Protein AF-A0A842TX27-F1 (afdb_monomer)

pLDDT: mean 90.44, std 14.75, range [30.81, 98.62]

Nearest PDB structures (foldseek):
  6p4o-assembly2_D  TM=5.915E-01  e=1.852E+00  Sulfurisphaera tokodaii str. 7
  8gy8-assembly1_B  TM=5.142E-01  e=3.306E+00  Pyrococcus furiosus DSM 3638

Foldseek 3Di:
DPPPPPPPDDDDQQDWQWWDKPPDPPFDTFTFSALPPVDNPNNLVRRVVSVVVSCVVQVKDWPFAQAWAFDLVAIATAGTWMAGPNAIEGEHEHSAADLQVLQQQVVVQCCCCPVVVHGYMYIYSDDHDPPRHHDHNHDADDLLQKEFDDDDDDDAWFLDFADPVRRALPPDLLVVLLLLLLVLCAQPLQQNVLRNCVSHVVDPDDNGDAWAQDKDWTWMQGGPRATWIWITHFQAGTTIIHHNVDDCNVSSSVSNSSSVVSNVSSVVCVVVVPHTHDDPDHGNSNVSVVVNVVSVVVVPPPRGHDPPPPD

Radius of gyration: 22.99 Å; Cα contacts (8 Å, |Δi|>4): 533; chains: 1; bounding box: 54×49×71 Å

Mean predicted aligned error: 6.21 Å

Secondary structure (DSSP, 8-state):
-TTTTTTS------PPEEPEE-S-TTSPPPEES---TT-HHHHHHHHHHHHHHHHHHTTEEEEEES-EEE-SS-EEE-SEEEEETTEEEEEEE-S---HHHHHHHHHHHHHHHHHS-SEEEEEESSPPPTTPPP---PBPP-GGG-EE-SSPP-S-EESEE--SS---STT-HHHHHHHHHHHHHTTTHHHHHHHHHHHTTSSSS-S--PPPSSPEEEEEE-GGG-EEEEEEETTTEEEEEEETTS-THHHHHHHHHHHHHHHHHHHHHHHTTPPPP--SS--HHHHHHHHHHHHHHTTT--SEES-SS--

Sequence (311 aa):
MFKKLKGILSKKEEANVVLNTNAPKEWPSVNVRSLNPENPAIFSINFAASFMEVMKKVNGKIVQLVPKYLGAEGLLEATLEATVKNKRYIVFAFTKSDSTISGQFKTAKKFVNKELNCEALYYAPEVLSEKAKESSPFREFGVDILSVVKEFPKEGYALWWATKKEKKFIGSKVQKDIHRSFKALDQIESYVFGSIARTLKLSEGSRRVGLPKEPITLPIEGPNNEIFLLYASSEKGIQFRFNTKKDAKYRDFFWNQFAKYAEGWKKVILKEGWPLDQYKDNHPYEWYKFLEQNTKKDGAKDLKIGLSILK

Structure (mmCIF, N/CA/C/O backbone):
data_AF-A0A842TX27-F1
#
_entry.id   AF-A0A842TX27-F1
#
loop_
_atom_site.group_PDB
_atom_site.id
_atom_site.type_symbol
_atom_site.label_atom_id
_atom_site.label_alt_id
_atom_site.label_comp_id
_atom_site.label_asym_id
_atom_site.label_entity_id
_atom_site.label_seq_id
_atom_site.pdbx_PDB_ins_code
_atom_site.Cartn_x
_atom_site.Cartn_y
_atom_site.Cartn_z
_atom_site.occupancy
_atom_site.B_iso_or_equiv
_atom_site.auth_seq_id
_atom_site.auth_comp_id
_atom_site.auth_asym_id
_atom_site.auth_atom_id
_atom_site.pdbx_PDB_model_num
ATOM 1 N N . MET A 1 1 ? 2.630 -31.251 20.288 1.00 43.03 1 MET A N 1
ATOM 2 C CA . MET A 1 1 ? 3.307 -29.963 20.577 1.00 43.03 1 MET A CA 1
ATOM 3 C C . MET A 1 1 ? 2.527 -29.024 21.515 1.00 43.03 1 MET A C 1
ATOM 5 O O . MET A 1 1 ? 3.161 -28.289 22.253 1.00 43.03 1 MET A O 1
ATOM 9 N N . PHE A 1 2 ? 1.189 -29.091 21.600 1.00 36.34 2 PHE A N 1
ATOM 10 C CA . PHE A 1 2 ? 0.358 -28.185 22.426 1.00 36.34 2 PHE A CA 1
ATOM 11 C C . PHE A 1 2 ? 0.246 -28.501 23.937 1.00 36.34 2 PHE A C 1
ATOM 13 O O . PHE A 1 2 ? -0.358 -27.732 24.679 1.00 36.34 2 PHE A O 1
ATOM 20 N N . LYS A 1 3 ? 0.825 -29.604 24.438 1.00 37.59 3 LYS A N 1
ATOM 21 C CA . LYS A 1 3 ? 0.729 -29.983 25.867 1.00 37.59 3 LYS A CA 1
ATOM 22 C C . LYS A 1 3 ? 1.827 -29.393 26.769 1.00 37.59 3 LYS A C 1
ATOM 24 O O . LYS A 1 3 ? 1.670 -29.428 27.983 1.00 37.59 3 LYS A O 1
ATOM 29 N N . LYS A 1 4 ? 2.901 -28.816 26.210 1.00 39.00 4 LYS A N 1
ATOM 30 C CA . LYS A 1 4 ? 4.069 -28.333 26.983 1.00 39.00 4 LYS A CA 1
ATOM 31 C C . LYS A 1 4 ? 4.048 -26.839 27.355 1.00 39.00 4 LYS A C 1
ATOM 33 O O . LYS A 1 4 ? 4.951 -26.389 28.044 1.00 39.00 4 LYS A O 1
ATOM 38 N N . LEU A 1 5 ? 3.012 -26.086 26.971 1.00 39.75 5 LEU A N 1
ATOM 39 C CA . LEU A 1 5 ? 2.863 -24.654 27.304 1.00 39.75 5 LEU A CA 1
ATOM 40 C C . LEU A 1 5 ? 2.060 -24.379 28.591 1.00 39.75 5 LEU A C 1
ATOM 42 O O . LEU A 1 5 ? 1.938 -23.232 29.002 1.00 39.75 5 LEU A O 1
ATOM 46 N N . LYS A 1 6 ? 1.529 -25.411 29.263 1.00 40.59 6 LYS A N 1
ATOM 47 C CA . LYS A 1 6 ? 0.728 -25.244 30.493 1.00 40.59 6 LYS A CA 1
ATOM 48 C C . LYS A 1 6 ? 1.549 -24.978 31.768 1.00 40.59 6 LYS A C 1
ATOM 50 O O . LYS A 1 6 ? 0.951 -24.686 32.794 1.00 40.59 6 LYS A O 1
ATOM 55 N N . GLY A 1 7 ? 2.881 -25.076 31.718 1.00 36.31 7 GLY A N 1
ATOM 56 C CA . GLY A 1 7 ? 3.743 -25.040 32.911 1.00 36.31 7 GLY A CA 1
ATOM 57 C C . GLY A 1 7 ? 4.412 -23.701 33.249 1.00 36.31 7 GLY A C 1
ATOM 58 O O . GLY A 1 7 ? 5.049 -23.623 34.289 1.00 36.31 7 GLY A O 1
ATOM 59 N N . ILE A 1 8 ? 4.299 -22.665 32.405 1.00 42.97 8 ILE A N 1
ATOM 60 C CA . ILE A 1 8 ? 5.029 -21.383 32.584 1.00 42.97 8 ILE A CA 1
ATOM 61 C C . ILE A 1 8 ? 4.105 -20.227 33.021 1.00 42.97 8 ILE A C 1
ATOM 63 O O . ILE A 1 8 ? 4.567 -19.148 33.373 1.00 42.97 8 ILE A O 1
ATOM 67 N N . LEU A 1 9 ? 2.791 -20.443 33.086 1.00 42.75 9 LEU A N 1
ATOM 68 C CA . LEU A 1 9 ? 1.841 -19.433 33.556 1.00 42.75 9 LEU A CA 1
ATOM 69 C C . LEU A 1 9 ? 1.547 -19.644 35.044 1.00 42.75 9 LEU A C 1
ATOM 71 O O . LEU A 1 9 ? 0.501 -20.181 35.414 1.00 42.75 9 LEU A O 1
ATOM 75 N N . SER A 1 10 ? 2.487 -19.241 35.906 1.00 43.16 10 SER A N 1
ATOM 76 C CA . SER A 1 10 ? 2.147 -18.990 37.305 1.00 43.16 10 SER A CA 1
ATOM 77 C C . SER A 1 10 ? 1.098 -17.874 37.339 1.00 43.16 10 SER A C 1
ATOM 79 O O . SER A 1 10 ? 1.233 -16.835 36.694 1.00 43.16 10 SER A O 1
ATOM 81 N N . LYS A 1 11 ? -0.014 -18.146 38.026 1.00 44.53 11 LYS A N 1
ATOM 82 C CA . LYS A 1 11 ? -1.166 -17.255 38.173 1.00 44.53 11 LYS A CA 1
ATOM 83 C C . LYS A 1 11 ? -0.777 -16.014 38.989 1.00 44.53 11 LYS A C 1
ATOM 85 O O . LYS A 1 11 ? -1.076 -15.941 40.176 1.00 44.53 11 LYS A O 1
ATOM 90 N N . LYS A 1 12 ? -0.139 -15.023 38.371 1.00 49.50 12 LYS A N 1
ATOM 91 C CA . LYS A 1 12 ? -0.478 -13.638 38.707 1.00 49.50 12 LYS A CA 1
ATOM 92 C C . LYS A 1 12 ? -1.797 -13.358 37.999 1.00 49.50 12 LYS A C 1
ATOM 94 O O . LYS A 1 12 ? -1.907 -13.616 36.803 1.00 49.50 12 LYS A O 1
ATOM 99 N N . GLU A 1 13 ? -2.807 -12.910 38.735 1.00 51.53 13 GLU A N 1
ATOM 100 C CA . GLU A 1 13 ? -3.968 -12.264 38.127 1.00 51.53 13 GLU A CA 1
ATOM 101 C C . GLU A 1 13 ? -3.440 -11.071 37.327 1.00 51.53 13 GLU A C 1
ATOM 103 O O . GLU A 1 13 ? -3.118 -10.022 37.880 1.00 51.53 13 GLU A O 1
ATOM 108 N N . GLU A 1 14 ? -3.227 -11.265 36.027 1.00 59.97 14 GLU A N 1
ATOM 109 C CA . GLU A 1 14 ? -2.918 -10.161 35.132 1.00 59.97 14 GLU A CA 1
ATOM 110 C C . GLU A 1 14 ? -4.156 -9.267 35.109 1.00 59.97 14 GLU A C 1
ATOM 112 O O . GLU A 1 14 ? -5.235 -9.684 34.678 1.00 59.97 14 GLU A O 1
ATOM 117 N N . ALA A 1 15 ? -4.017 -8.064 35.667 1.00 67.38 15 ALA A N 1
ATOM 118 C CA . ALA A 1 15 ? -5.091 -7.090 35.720 1.00 67.38 15 ALA A CA 1
ATOM 119 C C . ALA A 1 15 ? -5.580 -6.799 34.296 1.00 67.38 15 ALA A C 1
ATOM 121 O O . ALA A 1 15 ? -4.813 -6.352 33.444 1.00 67.38 15 ALA A O 1
ATOM 122 N N . ASN A 1 16 ? -6.866 -7.045 34.041 1.00 87.62 16 ASN A N 1
ATOM 123 C CA . ASN A 1 16 ? -7.476 -6.686 32.768 1.00 87.62 16 ASN A CA 1
ATOM 124 C C . ASN A 1 16 ? -7.437 -5.161 32.602 1.00 87.62 16 ASN A C 1
ATOM 126 O O . ASN A 1 16 ? -7.938 -4.422 33.448 1.00 87.62 16 ASN A O 1
ATOM 130 N N . VAL A 1 17 ? -6.875 -4.698 31.490 1.00 92.94 17 VAL A N 1
ATOM 131 C CA . VAL A 1 17 ? -6.826 -3.286 31.114 1.00 92.94 17 VAL A CA 1
ATOM 132 C C . VAL A 1 17 ? -8.042 -2.968 30.251 1.00 92.94 17 VAL A C 1
ATOM 134 O O . VAL A 1 17 ? -8.207 -3.532 29.166 1.00 92.94 17 VAL A O 1
ATOM 137 N N . VAL A 1 18 ? -8.887 -2.057 30.730 1.00 96.19 18 VAL A N 1
ATOM 138 C CA . VAL A 1 18 ? -10.014 -1.502 29.968 1.00 96.19 18 VAL A CA 1
ATOM 139 C C . VAL A 1 18 ? -9.469 -0.440 29.011 1.00 96.19 18 VAL A C 1
ATOM 141 O O . VAL A 1 18 ? -8.801 0.494 29.449 1.00 96.19 18 VAL A O 1
ATOM 144 N N . LEU A 1 19 ? -9.738 -0.565 27.712 1.00 97.50 19 LEU A N 1
ATOM 145 C CA . LEU A 1 19 ? -9.261 0.396 26.714 1.00 97.50 19 LEU A CA 1
ATOM 146 C C . LEU A 1 19 ? -10.250 1.554 26.515 1.00 97.50 19 LEU A C 1
ATOM 148 O O . LEU A 1 19 ? -11.458 1.351 26.384 1.00 97.50 19 LEU A O 1
ATOM 152 N N . ASN A 1 20 ? -9.709 2.765 26.412 1.00 98.12 20 ASN A N 1
ATOM 153 C CA . ASN A 1 20 ? -10.406 3.982 26.008 1.00 98.12 20 ASN A CA 1
ATOM 154 C C . ASN A 1 20 ? -10.618 4.004 24.490 1.00 98.12 20 ASN A C 1
ATOM 156 O O . ASN A 1 20 ? -9.753 3.561 23.734 1.00 98.12 20 ASN A O 1
ATOM 160 N N . THR A 1 21 ? -11.750 4.539 24.026 1.00 98.38 21 THR A N 1
ATOM 161 C CA . THR A 1 21 ? -12.135 4.489 22.607 1.00 98.38 21 THR A CA 1
ATOM 162 C C . THR A 1 21 ? -13.052 5.641 22.196 1.00 98.38 21 THR A C 1
ATOM 164 O O . THR A 1 21 ? -13.733 6.227 23.035 1.00 98.38 21 THR A O 1
ATOM 167 N N . ASN A 1 22 ? -13.099 5.934 20.893 1.00 97.88 22 ASN A N 1
ATOM 168 C CA . ASN A 1 22 ? -14.135 6.755 20.256 1.00 97.88 22 ASN A CA 1
ATOM 169 C C . ASN A 1 22 ? -15.230 5.927 19.553 1.00 97.88 22 ASN A C 1
ATOM 171 O O . ASN A 1 22 ? -15.954 6.477 18.721 1.00 97.88 22 ASN A O 1
ATOM 175 N N . ALA A 1 23 ? -15.320 4.621 19.816 1.00 97.81 23 ALA A N 1
ATOM 176 C CA . ALA A 1 23 ? -16.412 3.783 19.327 1.00 97.81 23 ALA A CA 1
ATOM 177 C C . ALA A 1 23 ? -17.788 4.292 19.813 1.00 97.81 23 ALA A C 1
ATOM 179 O O . ALA A 1 23 ? -17.854 5.016 20.814 1.00 97.81 23 ALA A O 1
ATOM 180 N N . PRO A 1 24 ? -18.894 3.930 19.127 1.00 97.44 24 PRO A N 1
ATOM 181 C CA . PRO A 1 24 ? -20.243 4.273 19.576 1.00 97.44 24 PRO A CA 1
ATOM 182 C C . PRO A 1 24 ? -20.470 3.883 21.042 1.00 97.44 24 PRO A C 1
ATOM 184 O O . PRO A 1 24 ? -20.035 2.817 21.475 1.00 97.44 24 PRO A O 1
ATOM 187 N N . LYS A 1 25 ? -21.145 4.745 21.813 1.00 95.75 25 LYS A N 1
ATOM 188 C CA . LYS A 1 25 ? -21.291 4.586 23.274 1.00 95.75 25 LYS A CA 1
ATOM 189 C C . LYS A 1 25 ? -22.018 3.300 23.668 1.00 95.75 25 LYS A C 1
ATOM 191 O O . LYS A 1 25 ? -21.826 2.797 24.768 1.00 95.75 25 LYS A O 1
ATOM 196 N N . GLU A 1 26 ? -22.862 2.785 22.782 1.00 94.62 26 GLU A N 1
ATOM 197 C CA . GLU A 1 26 ? -23.589 1.535 22.956 1.00 94.62 26 GLU A CA 1
ATOM 198 C C . GLU A 1 26 ? -22.719 0.282 22.750 1.00 94.62 26 GLU A C 1
ATOM 200 O O . GLU A 1 26 ? -23.168 -0.828 23.042 1.00 94.62 26 GLU A O 1
ATOM 205 N N . TRP A 1 27 ? -21.485 0.420 22.249 1.00 96.94 27 TRP A N 1
ATOM 206 C CA . TRP A 1 27 ? -20.569 -0.710 22.115 1.00 96.94 27 TRP A CA 1
ATOM 207 C C . TRP A 1 27 ? -19.958 -1.067 23.477 1.00 96.94 27 TRP A C 1
ATOM 209 O O . TRP A 1 27 ? -19.465 -0.186 24.181 1.00 96.94 27 TRP A O 1
ATOM 219 N N . PRO A 1 28 ? -19.926 -2.359 23.847 1.00 95.56 28 PRO A N 1
ATOM 220 C CA . PRO A 1 28 ? -19.225 -2.805 25.044 1.00 95.56 28 PRO A CA 1
ATOM 221 C C . PRO A 1 28 ? -17.743 -2.406 25.042 1.00 95.56 28 PRO A C 1
ATOM 223 O O . PRO A 1 28 ? -17.082 -2.431 24.001 1.00 95.56 28 PRO A O 1
ATOM 226 N N . SER A 1 29 ? -17.202 -2.113 26.225 1.00 95.12 29 SER A N 1
ATOM 227 C CA . SER A 1 29 ? -15.772 -1.853 26.403 1.00 95.12 29 SER A CA 1
ATOM 228 C C . SER A 1 29 ? -14.920 -3.064 26.015 1.00 95.12 29 SER A C 1
ATOM 230 O O . SER A 1 29 ? -15.305 -4.218 26.230 1.00 95.12 29 SER A O 1
ATOM 232 N N . VAL A 1 30 ? -13.730 -2.795 25.479 1.00 96.06 30 VAL A N 1
ATOM 233 C CA . VAL A 1 30 ? -12.728 -3.821 25.171 1.00 96.06 30 VAL A CA 1
ATOM 234 C C . VAL A 1 30 ? -11.762 -3.928 26.342 1.00 96.06 30 VAL A C 1
ATOM 236 O O . VAL A 1 30 ? -11.106 -2.950 26.696 1.00 96.06 30 VAL A O 1
ATOM 239 N N . ASN A 1 31 ? -11.648 -5.131 26.901 1.00 95.06 31 ASN A N 1
ATOM 240 C CA . ASN A 1 31 ? -10.721 -5.445 27.984 1.00 95.06 31 ASN A CA 1
ATOM 241 C C . ASN A 1 31 ? -9.622 -6.358 27.456 1.00 95.06 31 ASN A C 1
ATOM 243 O O . ASN A 1 31 ? -9.926 -7.417 26.908 1.00 95.06 31 ASN A O 1
ATOM 247 N N . VAL A 1 32 ? -8.359 -5.986 27.620 1.00 93.75 32 VAL A N 1
ATOM 248 C CA . VAL A 1 32 ? -7.212 -6.821 27.238 1.00 93.75 32 VAL A CA 1
ATOM 249 C C . VAL A 1 32 ? -6.468 -7.282 28.482 1.00 93.75 32 VAL A C 1
ATOM 251 O O . VAL A 1 32 ? -6.403 -6.561 29.469 1.00 93.75 32 VAL A O 1
ATOM 254 N N . ARG A 1 33 ? -5.881 -8.481 28.445 1.00 90.12 33 ARG A N 1
ATOM 255 C CA . ARG A 1 33 ? -5.151 -9.035 29.602 1.00 90.12 33 ARG A CA 1
ATOM 256 C C . ARG A 1 33 ? -3.911 -8.221 29.969 1.00 90.12 33 ARG A C 1
ATOM 258 O O . ARG A 1 33 ? -3.570 -8.094 31.132 1.00 90.12 33 ARG A O 1
ATOM 265 N N . SER A 1 34 ? -3.227 -7.696 28.958 1.00 88.44 34 SER A N 1
ATOM 266 C CA . SER A 1 34 ? -2.023 -6.887 29.109 1.00 88.44 34 SER A CA 1
ATOM 267 C C . SER A 1 34 ? -1.800 -6.070 27.842 1.00 88.44 34 SER A C 1
ATOM 269 O O . SER A 1 34 ? -2.131 -6.521 26.740 1.00 88.44 34 SER A O 1
ATOM 271 N N . LEU A 1 35 ? -1.222 -4.878 27.998 1.00 88.12 35 LEU A N 1
ATOM 272 C CA . LEU A 1 35 ? -0.798 -4.028 26.883 1.00 88.12 35 LEU A CA 1
ATOM 273 C C . LEU A 1 35 ? 0.476 -4.542 26.206 1.00 88.12 35 LEU A C 1
ATOM 275 O O . LEU A 1 35 ? 0.673 -4.261 25.033 1.00 88.12 35 LEU A O 1
ATOM 279 N N . ASN A 1 36 ? 1.323 -5.268 26.947 1.00 84.75 36 ASN A N 1
ATOM 280 C CA . ASN A 1 36 ? 2.593 -5.858 26.508 1.00 84.75 36 ASN A CA 1
ATOM 281 C C . ASN A 1 36 ? 3.326 -5.055 25.401 1.00 84.75 36 ASN A C 1
ATOM 283 O O . ASN A 1 36 ? 3.425 -5.528 24.266 1.00 84.75 36 ASN A O 1
ATOM 287 N N . PRO A 1 37 ? 3.823 -3.834 25.696 1.00 83.19 37 PRO A N 1
ATOM 288 C CA . PRO A 1 37 ? 4.416 -2.960 24.681 1.00 83.19 37 PRO A CA 1
ATOM 289 C C . PRO A 1 37 ? 5.667 -3.560 24.021 1.00 83.19 37 PRO A C 1
ATOM 291 O O . PRO A 1 37 ? 5.946 -3.240 22.870 1.00 83.19 37 PRO A O 1
ATOM 294 N N . GLU A 1 38 ? 6.369 -4.457 24.718 1.00 86.19 38 GLU A N 1
ATOM 295 C CA . GLU A 1 38 ? 7.543 -5.178 24.207 1.00 86.19 38 GLU A CA 1
ATOM 296 C C . GLU A 1 38 ? 7.177 -6.276 23.197 1.00 86.19 38 GLU A C 1
ATOM 298 O O . GLU A 1 38 ? 8.021 -6.728 22.425 1.00 86.19 38 GLU A O 1
ATOM 303 N N . ASN A 1 39 ? 5.912 -6.714 23.168 1.00 86.50 39 ASN A N 1
ATOM 304 C CA . ASN A 1 39 ? 5.422 -7.682 22.193 1.00 86.50 39 ASN A CA 1
ATOM 305 C C . ASN A 1 39 ? 4.056 -7.266 21.609 1.00 86.50 39 ASN A C 1
ATOM 307 O O . ASN A 1 39 ? 3.008 -7.809 21.989 1.00 86.50 39 ASN A O 1
ATOM 311 N N . PRO A 1 40 ? 4.056 -6.344 20.626 1.00 87.00 40 PRO A N 1
ATOM 312 C CA . PRO A 1 40 ? 2.837 -5.838 19.992 1.00 87.00 40 PRO A CA 1
ATOM 313 C C . PRO A 1 40 ? 1.971 -6.921 19.333 1.00 87.00 40 PRO A C 1
ATOM 315 O O . PRO A 1 40 ? 0.757 -6.747 19.196 1.00 87.00 40 PRO A O 1
ATOM 318 N N . ALA A 1 41 ? 2.561 -8.055 18.938 1.00 88.44 41 ALA A N 1
ATOM 319 C CA . ALA A 1 41 ? 1.819 -9.173 18.361 1.00 88.44 41 ALA A CA 1
ATOM 320 C C . ALA A 1 41 ? 0.922 -9.856 19.405 1.00 88.44 41 ALA A C 1
ATOM 322 O O . ALA A 1 41 ? -0.244 -10.135 19.121 1.00 88.44 41 ALA A O 1
ATOM 323 N N . ILE A 1 42 ? 1.421 -10.062 20.631 1.00 90.12 42 ILE A N 1
ATOM 324 C CA . ILE A 1 42 ? 0.614 -10.606 21.736 1.00 90.12 42 ILE A CA 1
ATOM 325 C C . ILE A 1 42 ? -0.543 -9.659 22.062 1.00 90.12 42 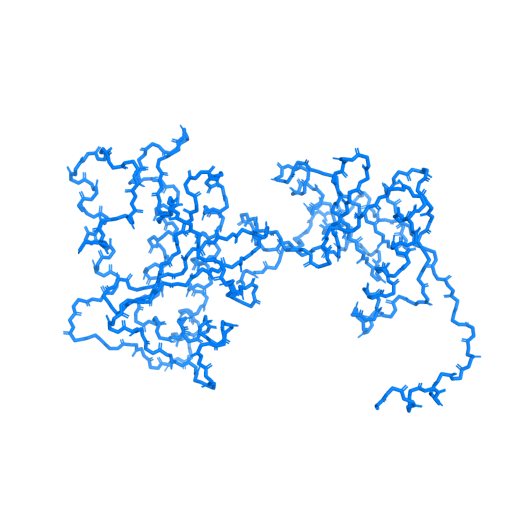ILE A C 1
ATOM 327 O O . ILE A 1 42 ? -1.683 -10.109 22.197 1.00 90.12 42 ILE A O 1
ATOM 331 N N . PHE A 1 43 ? -0.274 -8.352 22.137 1.00 92.44 43 PHE A N 1
ATOM 332 C CA . PHE A 1 43 ? -1.325 -7.352 22.321 1.00 92.44 43 PHE A CA 1
ATOM 333 C C . PHE A 1 43 ? -2.378 -7.424 21.212 1.00 92.44 43 PHE A C 1
ATOM 335 O O . PHE A 1 43 ? -3.566 -7.493 21.512 1.00 92.44 43 PHE A O 1
ATOM 342 N N . SER A 1 44 ? -1.959 -7.480 19.946 1.00 91.75 44 SER A N 1
ATOM 343 C CA . SER A 1 44 ? -2.871 -7.521 18.796 1.00 91.75 44 SER A CA 1
ATOM 344 C C . SER A 1 44 ? -3.779 -8.755 18.814 1.00 91.75 44 SER A C 1
ATOM 346 O O . SER A 1 44 ? -4.970 -8.644 18.527 1.00 91.75 44 SER A O 1
ATOM 348 N N . ILE A 1 45 ? -3.251 -9.920 19.209 1.00 92.69 45 ILE A N 1
ATOM 349 C CA . ILE A 1 45 ? -4.034 -11.157 19.362 1.00 92.69 45 ILE A CA 1
ATOM 350 C C . ILE A 1 45 ? -5.053 -11.016 20.499 1.00 92.69 45 ILE A C 1
ATOM 352 O O . ILE A 1 45 ? -6.231 -11.321 20.309 1.00 92.69 45 ILE A O 1
ATOM 356 N N . ASN A 1 46 ? -4.620 -10.527 21.665 1.00 93.81 46 ASN A N 1
ATOM 357 C CA . ASN A 1 46 ? -5.503 -10.317 22.814 1.00 93.81 46 ASN A CA 1
ATOM 358 C C . ASN A 1 46 ? -6.600 -9.293 22.499 1.00 93.81 46 ASN A C 1
ATOM 360 O O . ASN A 1 46 ? -7.766 -9.516 22.818 1.00 93.81 46 ASN A O 1
ATOM 364 N N . PHE A 1 47 ? -6.237 -8.196 21.834 1.00 96.69 47 PHE A N 1
ATOM 365 C CA . PHE A 1 47 ? -7.171 -7.179 21.378 1.00 96.69 47 PHE A CA 1
ATOM 366 C C . PHE A 1 47 ? -8.193 -7.764 20.405 1.00 96.69 47 PHE A C 1
ATOM 368 O O . PHE A 1 47 ? -9.390 -7.608 20.629 1.00 96.69 47 PHE A O 1
ATOM 375 N N . ALA A 1 48 ? -7.751 -8.481 19.366 1.00 96.50 48 ALA A N 1
ATOM 376 C CA . ALA A 1 48 ? -8.651 -9.095 18.394 1.00 96.50 48 ALA A CA 1
ATOM 377 C C . ALA A 1 48 ? -9.619 -10.086 19.062 1.00 96.50 48 ALA A C 1
ATOM 379 O O . ALA A 1 48 ? -10.811 -10.071 18.757 1.00 96.50 48 ALA A O 1
ATOM 380 N N . ALA A 1 49 ? -9.138 -10.896 20.012 1.00 95.62 49 ALA A N 1
ATOM 381 C CA . ALA A 1 49 ? -9.969 -11.818 20.785 1.00 95.62 49 ALA A CA 1
ATOM 382 C C . ALA A 1 49 ? -11.064 -11.092 21.578 1.00 95.62 49 ALA A C 1
ATOM 384 O O . ALA A 1 49 ? -12.240 -11.439 21.470 1.00 95.62 49 ALA A O 1
ATOM 385 N N . SER A 1 50 ? -10.704 -10.047 22.319 1.00 96.75 50 SER A N 1
ATOM 386 C CA . SER A 1 50 ? -11.670 -9.261 23.089 1.00 96.75 50 SER A CA 1
ATOM 387 C C . SER A 1 50 ? -12.623 -8.461 22.197 1.00 96.75 50 SER A C 1
ATOM 389 O O . SER A 1 50 ? -13.812 -8.355 22.491 1.00 96.75 50 SER A O 1
ATOM 391 N N . PHE A 1 51 ? -12.134 -7.934 21.075 1.00 97.75 51 PHE A N 1
ATOM 392 C CA . PHE A 1 51 ? -12.944 -7.193 20.113 1.00 97.75 51 PHE A CA 1
ATOM 393 C C . PHE A 1 51 ? -13.960 -8.096 19.397 1.00 97.75 51 PHE A C 1
ATOM 395 O O . PHE A 1 51 ? -15.077 -7.660 19.126 1.00 97.75 51 PHE A O 1
ATOM 402 N N . MET A 1 52 ? -13.642 -9.375 19.154 1.00 97.25 52 MET A N 1
ATOM 403 C CA . MET A 1 52 ? -14.622 -10.347 18.646 1.00 97.25 52 MET A CA 1
ATOM 404 C C . MET A 1 52 ? -15.837 -10.486 19.571 1.00 97.25 52 MET A C 1
ATOM 406 O O . MET A 1 52 ? -16.962 -10.579 19.081 1.00 97.25 52 MET A O 1
ATOM 410 N N . GLU A 1 53 ? -15.643 -10.457 20.891 1.00 97.44 53 GLU A N 1
ATOM 411 C CA . GLU A 1 53 ? -16.756 -10.508 21.848 1.00 97.44 53 GLU A CA 1
ATOM 412 C C . GLU A 1 53 ? -17.620 -9.240 21.800 1.00 97.44 53 GLU A C 1
ATOM 414 O O . GLU A 1 53 ? -18.846 -9.323 21.905 1.00 97.44 53 GLU A O 1
ATOM 419 N N . VAL A 1 54 ? -17.010 -8.071 21.565 1.00 97.44 54 VAL A N 1
ATOM 420 C CA . VAL A 1 54 ? -17.751 -6.826 21.292 1.00 97.44 54 VAL A CA 1
ATOM 421 C C . VAL A 1 54 ? -18.580 -6.979 20.019 1.00 97.44 54 VAL A C 1
ATOM 423 O O . VAL A 1 54 ? -19.784 -6.726 20.046 1.00 97.44 54 VAL A O 1
ATOM 426 N N . MET A 1 55 ? -17.973 -7.460 18.927 1.00 97.88 55 MET A N 1
ATOM 427 C CA . MET A 1 55 ? -18.656 -7.658 17.644 1.00 97.88 55 MET A CA 1
ATOM 428 C C . MET A 1 55 ? -19.854 -8.599 17.759 1.00 97.88 55 MET A C 1
ATOM 430 O O . MET A 1 55 ? -20.920 -8.265 17.251 1.00 97.88 55 MET A O 1
ATOM 434 N N . LYS A 1 56 ? -19.748 -9.712 18.495 1.00 97.00 56 LYS A N 1
ATOM 435 C CA . LYS A 1 56 ? -20.892 -10.607 18.746 1.00 97.00 56 LYS A CA 1
ATOM 436 C C . LYS A 1 56 ? -22.067 -9.874 19.399 1.00 97.00 56 LYS A C 1
ATOM 438 O O . LYS A 1 56 ? -23.202 -10.020 18.955 1.00 97.00 56 LYS A O 1
ATOM 443 N N . LYS A 1 57 ? -21.797 -9.055 20.420 1.00 97.31 57 LYS A N 1
ATOM 444 C CA . LYS A 1 57 ? -22.832 -8.325 21.174 1.00 97.31 57 LYS A CA 1
ATOM 445 C C . LYS A 1 57 ? -23.535 -7.251 20.347 1.00 97.31 57 LYS A C 1
ATOM 447 O O . LYS A 1 57 ? -24.720 -7.018 20.547 1.00 97.31 57 LYS A O 1
ATOM 452 N N . VAL A 1 58 ? -22.828 -6.618 19.411 1.00 97.31 58 VAL A N 1
ATOM 453 C CA . VAL A 1 58 ? -23.398 -5.570 18.542 1.00 97.31 58 VAL A CA 1
ATOM 454 C C . VAL A 1 58 ? -23.884 -6.106 17.189 1.00 97.31 58 VAL A C 1
ATOM 456 O O . VAL A 1 58 ? -24.208 -5.316 16.303 1.00 97.31 58 VAL A O 1
ATOM 459 N N . ASN A 1 59 ? -23.943 -7.435 17.020 1.00 96.81 59 ASN A N 1
ATOM 460 C CA . ASN A 1 59 ? -24.250 -8.107 15.751 1.00 96.81 59 ASN A CA 1
ATOM 461 C C . ASN A 1 59 ? -23.365 -7.610 14.584 1.00 96.81 59 ASN A C 1
ATOM 463 O O . ASN A 1 59 ? -23.826 -7.327 13.476 1.00 96.81 59 ASN A O 1
ATOM 467 N N . GLY A 1 60 ? -22.082 -7.432 14.883 1.00 97.50 60 GLY A N 1
ATOM 468 C CA . GLY A 1 60 ? -21.021 -7.046 13.968 1.00 97.50 60 GLY A CA 1
ATOM 469 C C . GLY A 1 60 ? -20.178 -8.225 13.497 1.00 97.50 60 GLY A C 1
ATOM 470 O O . GLY A 1 60 ? -20.299 -9.349 13.985 1.00 97.50 60 GLY A O 1
ATOM 471 N N . LYS A 1 61 ? -19.281 -7.957 12.549 1.00 97.56 61 LYS A N 1
ATOM 472 C CA . LYS A 1 61 ? -18.322 -8.931 12.017 1.00 97.56 61 LYS A CA 1
ATOM 473 C C . LYS A 1 61 ? -16.957 -8.285 11.844 1.00 97.56 61 LYS A C 1
ATOM 475 O O . LYS A 1 61 ? -16.864 -7.166 11.345 1.00 97.56 61 LYS A O 1
ATOM 480 N N . ILE A 1 62 ? -15.903 -9.014 12.196 1.00 97.56 62 ILE A N 1
ATOM 481 C CA . ILE A 1 62 ? -14.545 -8.674 11.765 1.00 97.56 62 ILE A CA 1
ATOM 482 C C . ILE A 1 62 ? -14.406 -9.118 10.309 1.00 97.56 62 ILE A C 1
ATOM 484 O O . ILE A 1 62 ? -14.692 -10.269 9.986 1.00 97.56 62 ILE A O 1
ATOM 488 N N . VAL A 1 63 ? -13.999 -8.196 9.441 1.00 97.00 63 VAL A N 1
ATOM 489 C CA . VAL A 1 63 ? -13.783 -8.443 8.010 1.00 97.00 63 VAL A CA 1
ATOM 490 C C . VAL A 1 63 ? -12.368 -8.955 7.774 1.00 97.00 63 VAL A C 1
ATOM 492 O O . VAL A 1 63 ? -12.171 -9.934 7.063 1.00 97.00 63 VAL A O 1
ATOM 495 N N . GLN A 1 64 ? -11.380 -8.298 8.384 1.00 96.19 64 GLN A N 1
ATOM 496 C CA . GLN A 1 64 ? -9.968 -8.585 8.156 1.00 96.19 64 GLN A CA 1
ATOM 497 C C . GLN A 1 64 ? -9.136 -8.207 9.381 1.00 96.19 64 GLN A C 1
ATOM 499 O O . GLN A 1 64 ? -9.407 -7.202 10.040 1.00 96.19 64 GLN A O 1
ATOM 504 N N . LEU A 1 65 ? -8.100 -8.998 9.662 1.00 96.44 65 LEU A N 1
ATOM 505 C CA . LEU A 1 65 ? -7.057 -8.661 10.630 1.00 96.44 65 LEU A CA 1
ATOM 506 C C . LEU A 1 65 ? -5.864 -8.046 9.902 1.00 96.44 65 LEU A C 1
ATOM 508 O O . LEU A 1 65 ? -5.474 -8.520 8.837 1.00 96.44 65 LEU A O 1
ATOM 512 N N . VAL A 1 66 ? -5.283 -7.009 10.497 1.00 95.62 66 VAL A N 1
ATOM 513 C CA . VAL A 1 66 ? -4.132 -6.268 9.962 1.00 95.62 66 VAL A CA 1
ATOM 514 C C . VAL A 1 66 ? -4.329 -5.806 8.502 1.00 95.62 66 VAL A C 1
ATOM 516 O O . VAL A 1 66 ? -3.475 -6.074 7.642 1.00 95.62 66 VAL A O 1
ATOM 519 N N . PRO A 1 67 ? -5.469 -5.156 8.170 1.00 96.94 67 PRO A N 1
ATOM 520 C CA . PRO A 1 67 ? -5.703 -4.667 6.821 1.00 96.94 67 PRO A CA 1
ATOM 521 C C . PRO A 1 67 ? -4.708 -3.553 6.481 1.00 96.94 67 PRO A C 1
ATOM 523 O O . PRO A 1 67 ? -4.338 -2.725 7.321 1.00 96.94 67 PRO A O 1
ATOM 526 N N . LYS A 1 68 ? -4.289 -3.535 5.218 1.00 97.12 68 LYS A N 1
ATOM 527 C CA . LYS A 1 68 ? -3.310 -2.590 4.681 1.00 97.12 68 LYS A CA 1
ATOM 528 C C . LYS A 1 68 ? -3.975 -1.733 3.618 1.00 97.12 68 LYS A C 1
ATOM 530 O O . LYS A 1 68 ? -4.595 -2.273 2.707 1.00 97.12 68 LYS A O 1
ATOM 535 N N . TYR A 1 69 ? -3.813 -0.419 3.705 1.00 97.56 69 TYR A N 1
ATOM 536 C CA . TYR A 1 69 ? -4.404 0.540 2.778 1.00 97.56 69 TYR A CA 1
ATOM 537 C C . TYR A 1 69 ? -3.333 1.395 2.125 1.00 97.56 69 TYR A C 1
ATOM 539 O O . TYR A 1 69 ? -2.528 2.030 2.803 1.00 97.56 69 TYR A O 1
ATOM 547 N N . LEU A 1 70 ? -3.339 1.435 0.801 1.00 97.44 70 LEU A N 1
ATOM 548 C CA . LEU A 1 70 ? -2.412 2.238 0.028 1.00 97.44 70 LEU A CA 1
ATOM 549 C C . LEU A 1 70 ? -2.944 3.658 -0.162 1.00 97.44 70 LEU A C 1
ATOM 551 O O . LEU A 1 70 ? -4.101 3.864 -0.532 1.00 97.44 70 LEU A O 1
ATOM 555 N N . GLY A 1 71 ? -2.072 4.636 0.059 1.00 96.44 71 GLY A N 1
ATOM 556 C CA . GLY A 1 71 ? -2.340 6.053 -0.134 1.00 96.44 71 GLY A CA 1
ATOM 557 C C . GLY A 1 71 ? -1.214 6.774 -0.873 1.00 96.44 71 GLY A C 1
ATOM 558 O O . GLY A 1 71 ? -0.148 6.225 -1.163 1.00 96.44 71 GLY A O 1
ATOM 559 N N . ALA A 1 72 ? -1.433 8.061 -1.148 1.00 94.69 72 ALA A N 1
ATOM 560 C CA . ALA A 1 72 ? -0.423 8.918 -1.771 1.00 94.69 72 ALA A CA 1
ATOM 561 C C . ALA A 1 72 ? 0.856 9.061 -0.920 1.00 94.69 72 ALA A C 1
ATOM 563 O O . ALA A 1 72 ? 1.946 9.227 -1.473 1.00 94.69 72 ALA A O 1
ATOM 564 N N . GLU A 1 73 ? 0.723 8.987 0.406 1.00 95.56 73 GLU A N 1
ATOM 565 C CA . GLU A 1 73 ? 1.827 9.144 1.359 1.00 95.56 73 GLU A CA 1
ATOM 566 C C . GLU A 1 73 ? 2.573 7.831 1.607 1.00 95.56 73 GLU A C 1
ATOM 568 O O . GLU A 1 73 ? 3.798 7.836 1.660 1.00 95.56 73 GLU A O 1
ATOM 573 N N . GLY A 1 74 ? 1.878 6.694 1.612 1.00 97.00 74 GLY A N 1
ATOM 574 C CA . GLY A 1 74 ? 2.483 5.386 1.843 1.00 97.00 74 GLY A CA 1
ATOM 575 C C . GLY A 1 74 ? 1.429 4.326 2.119 1.00 97.00 74 GLY A C 1
ATOM 576 O O . GLY A 1 74 ? 0.314 4.390 1.597 1.00 97.00 74 GLY A O 1
ATOM 577 N N . LEU A 1 75 ? 1.787 3.366 2.959 1.00 97.81 75 LEU A N 1
ATOM 578 C CA . LEU A 1 75 ? 0.909 2.306 3.417 1.00 97.81 75 LEU A CA 1
ATOM 579 C C . LEU A 1 75 ? 0.428 2.582 4.841 1.00 97.81 75 LEU A C 1
ATOM 581 O O . LEU A 1 75 ? 1.237 2.735 5.755 1.00 97.81 75 LEU A O 1
ATOM 585 N N . LEU A 1 76 ? -0.887 2.612 5.025 1.00 98.25 76 LEU A N 1
ATOM 586 C CA . LEU A 1 76 ? -1.522 2.636 6.334 1.00 98.25 76 LEU A CA 1
ATOM 587 C C . LEU A 1 76 ? -1.853 1.209 6.750 1.00 98.25 76 LEU A C 1
ATOM 589 O O . LEU A 1 76 ? -2.587 0.512 6.051 1.00 98.25 76 LEU A O 1
ATOM 593 N N . GLU A 1 77 ? -1.343 0.791 7.898 1.00 97.44 77 GLU A N 1
ATOM 594 C CA . GLU A 1 77 ? -1.695 -0.481 8.516 1.00 97.44 77 GLU A CA 1
ATOM 595 C C . GLU A 1 77 ? -2.616 -0.209 9.706 1.00 97.44 77 GLU A C 1
ATOM 597 O O . GLU A 1 77 ? -2.309 0.625 10.558 1.00 97.44 77 GLU A O 1
ATOM 602 N N . ALA A 1 78 ? -3.771 -0.869 9.737 1.00 97.69 78 ALA A N 1
ATOM 603 C CA . ALA A 1 78 ? -4.682 -0.819 10.877 1.00 97.69 78 ALA A CA 1
ATOM 604 C C . ALA A 1 78 ? -4.667 -2.159 11.616 1.00 97.69 78 ALA A C 1
ATOM 606 O O . ALA A 1 78 ? -4.168 -3.154 11.099 1.00 97.69 78 ALA A O 1
ATOM 607 N N . THR A 1 79 ? -5.236 -2.214 12.817 1.00 97.62 79 THR A N 1
ATOM 608 C CA . THR A 1 79 ? -5.278 -3.457 13.598 1.00 97.62 79 THR A CA 1
ATOM 609 C C . THR A 1 79 ? -6.299 -4.433 13.026 1.00 97.62 79 THR A C 1
ATOM 611 O O . THR A 1 79 ? -6.009 -5.621 12.887 1.00 97.62 79 THR A O 1
ATOM 614 N N . LEU A 1 80 ? -7.491 -3.945 12.674 1.00 97.88 80 LEU A N 1
ATOM 615 C CA . LEU A 1 80 ? -8.532 -4.741 12.029 1.00 97.88 80 LEU A CA 1
ATOM 616 C C . LEU A 1 80 ? -9.539 -3.866 11.275 1.00 97.88 80 LEU A C 1
ATOM 618 O O . LEU A 1 80 ? -9.638 -2.658 11.490 1.00 97.88 80 LEU A O 1
ATOM 622 N N . GLU A 1 81 ? -10.310 -4.505 10.405 1.00 98.25 81 GLU A N 1
ATOM 623 C CA . GLU A 1 81 ? -11.507 -3.949 9.782 1.00 98.25 81 GLU A CA 1
ATOM 624 C C . GLU A 1 81 ? -12.744 -4.668 10.326 1.00 98.25 81 GLU A C 1
ATOM 626 O O . GLU A 1 81 ? -12.752 -5.896 10.450 1.00 98.25 81 GLU A O 1
ATOM 631 N N . ALA A 1 82 ? -13.803 -3.915 10.616 1.00 98.19 82 ALA A N 1
ATOM 632 C CA . ALA A 1 82 ? -15.066 -4.451 11.100 1.00 98.19 82 ALA A CA 1
ATOM 633 C C . ALA A 1 82 ? -16.273 -3.846 10.377 1.00 98.19 82 ALA A C 1
ATOM 635 O O . ALA A 1 82 ? -16.212 -2.753 9.814 1.00 98.19 82 ALA A O 1
ATOM 636 N N . THR A 1 83 ? -17.396 -4.559 10.425 1.00 98.06 83 THR A N 1
ATOM 637 C CA . THR A 1 83 ? -18.692 -4.089 9.931 1.00 98.06 83 THR A CA 1
ATOM 638 C C . THR A 1 83 ? -19.775 -4.278 10.983 1.00 98.06 83 T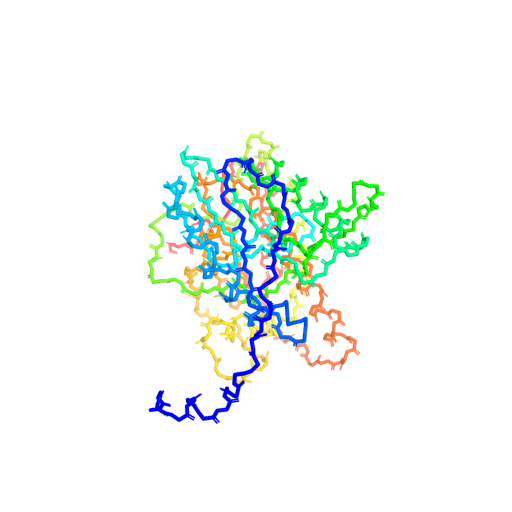HR A C 1
ATOM 640 O O . THR A 1 83 ? -19.864 -5.334 11.604 1.00 98.06 83 THR A O 1
ATOM 643 N N . VAL A 1 84 ? -20.617 -3.262 11.180 1.00 97.88 84 VAL A N 1
ATOM 644 C CA . VAL A 1 84 ? -21.782 -3.306 12.080 1.00 97.88 84 VAL A CA 1
ATOM 645 C C . VAL A 1 84 ? -22.944 -2.610 11.387 1.00 97.88 84 VAL A C 1
ATOM 647 O O . VAL A 1 84 ? -22.800 -1.468 10.960 1.00 97.88 84 VAL A O 1
ATOM 650 N N . LYS A 1 85 ? -24.095 -3.284 11.240 1.00 95.00 85 LYS A N 1
ATOM 651 C CA . LYS A 1 85 ? -25.278 -2.740 10.534 1.00 95.00 85 LYS A CA 1
ATOM 652 C C . LYS A 1 85 ? -24.925 -2.126 9.162 1.00 95.00 85 LYS A C 1
ATOM 654 O O . LYS A 1 85 ? -25.345 -1.018 8.844 1.00 95.00 85 LYS A O 1
ATOM 659 N N . ASN A 1 86 ? -24.106 -2.827 8.373 1.00 93.25 86 ASN A N 1
ATOM 660 C CA . ASN A 1 86 ? -23.576 -2.390 7.068 1.00 93.25 86 ASN A CA 1
ATOM 661 C C . ASN A 1 86 ? -22.676 -1.137 7.084 1.00 93.25 86 ASN A C 1
ATOM 663 O O . ASN A 1 86 ? -22.237 -0.697 6.024 1.00 93.25 86 ASN A O 1
ATOM 667 N N . LYS A 1 87 ? -22.347 -0.576 8.253 1.00 97.31 87 LYS A N 1
ATOM 668 C CA . LYS A 1 87 ? -21.311 0.453 8.386 1.00 97.31 87 LYS A CA 1
ATOM 669 C C . LYS A 1 87 ? -19.948 -0.199 8.549 1.00 97.31 87 LYS A C 1
ATOM 671 O 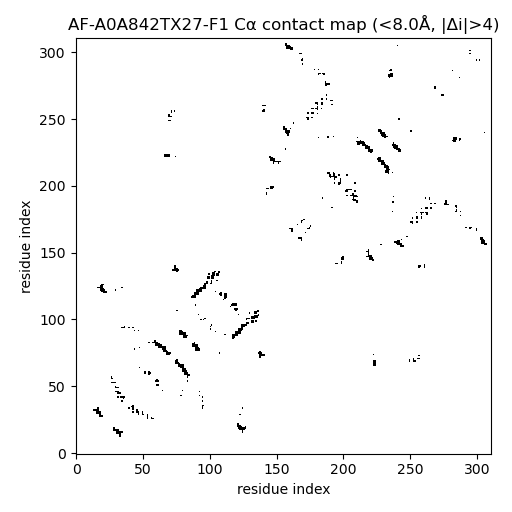O . LYS A 1 87 ? -19.806 -1.151 9.315 1.00 97.31 87 LYS A O 1
ATOM 676 N N . ARG A 1 88 ? -18.959 0.324 7.829 1.00 97.81 88 ARG A N 1
ATOM 677 C CA . ARG A 1 88 ? -17.566 -0.132 7.847 1.00 97.81 88 ARG A CA 1
ATOM 678 C C . ARG A 1 88 ? -16.750 0.701 8.834 1.00 97.81 88 ARG A C 1
ATOM 680 O O . ARG A 1 88 ? -16.886 1.924 8.858 1.00 97.81 88 ARG A O 1
ATOM 687 N N . TYR A 1 89 ? -15.884 0.037 9.593 1.00 98.44 89 TYR A N 1
ATOM 688 C CA . TYR A 1 89 ? -15.016 0.639 10.600 1.00 98.44 89 TYR A CA 1
ATOM 689 C C . TYR A 1 89 ? -13.575 0.163 10.424 1.00 98.44 89 TYR A C 1
ATOM 691 O O . TYR A 1 89 ? -13.325 -1.041 10.334 1.00 98.44 89 TYR A O 1
ATOM 699 N N . ILE A 1 90 ? -12.629 1.101 10.423 1.00 98.56 90 ILE A N 1
ATOM 700 C CA . ILE A 1 90 ? -11.193 0.806 10.464 1.00 98.56 90 ILE A CA 1
ATOM 701 C C . ILE A 1 90 ? -10.705 1.035 11.886 1.00 98.56 90 ILE A C 1
ATOM 703 O O . ILE A 1 90 ? -10.818 2.142 12.411 1.00 98.56 90 ILE A O 1
ATOM 707 N N . VAL A 1 91 ? -10.186 -0.011 12.519 1.00 98.62 91 VAL A N 1
ATOM 708 C CA . VAL A 1 91 ? -9.887 -0.008 13.950 1.00 98.62 91 VAL A CA 1
ATOM 709 C C . VAL A 1 91 ? -8.382 -0.025 14.176 1.00 98.62 91 VAL A C 1
ATOM 711 O O . VAL A 1 91 ? -7.671 -0.893 13.667 1.00 98.62 91 VAL A O 1
ATOM 714 N N . PHE A 1 92 ? -7.915 0.922 14.983 1.00 98.50 92 PHE A N 1
ATOM 715 C CA . PHE A 1 92 ? -6.532 1.055 15.426 1.00 98.50 92 PHE A CA 1
ATOM 716 C C . PHE A 1 92 ? -6.459 0.762 16.923 1.00 98.50 92 PHE A C 1
ATOM 718 O O . PHE A 1 92 ? -7.150 1.396 17.714 1.00 98.50 92 PHE A O 1
ATOM 725 N N . ALA A 1 93 ? -5.632 -0.193 17.323 1.00 97.88 93 ALA A N 1
ATOM 726 C CA . ALA A 1 93 ? -5.370 -0.493 18.721 1.00 97.88 93 ALA A CA 1
ATOM 727 C C . ALA A 1 93 ? -3.937 -0.092 19.066 1.00 97.88 93 ALA A C 1
ATOM 729 O O . ALA A 1 93 ? -2.995 -0.458 18.362 1.00 97.88 93 ALA A O 1
ATOM 730 N N . PHE A 1 94 ? -3.776 0.636 20.164 1.00 97.00 94 PHE A N 1
ATOM 731 C CA . PHE A 1 94 ? -2.498 1.167 20.613 1.00 97.00 94 PHE A CA 1
ATOM 732 C C . PHE A 1 94 ? -2.137 0.614 21.990 1.00 97.00 94 PHE A C 1
ATOM 734 O O . PHE A 1 94 ? -3.003 0.405 22.837 1.00 97.00 94 PHE A O 1
ATOM 741 N N . THR A 1 95 ? -0.841 0.414 22.228 1.00 95.69 95 THR A N 1
ATOM 742 C CA . THR A 1 95 ? -0.299 0.011 23.538 1.00 95.69 95 THR A CA 1
ATOM 743 C C . THR A 1 95 ? 0.106 1.207 24.404 1.00 95.69 95 THR A C 1
ATOM 745 O O . THR A 1 95 ? 0.475 1.025 25.562 1.00 95.69 95 THR A O 1
ATOM 748 N N . LYS A 1 96 ? 0.050 2.427 23.849 1.00 95.62 96 LYS A N 1
ATOM 749 C CA . LYS A 1 96 ? 0.423 3.711 24.467 1.00 95.62 96 LYS A CA 1
ATOM 750 C C . LYS A 1 96 ? -0.510 4.824 23.965 1.00 95.62 96 LYS A C 1
ATOM 752 O O . LYS A 1 96 ? -1.117 4.669 22.907 1.00 95.62 96 LYS A O 1
ATOM 757 N N . SER A 1 97 ? -0.583 5.941 24.691 1.00 96.38 97 SER A N 1
ATOM 758 C CA . SER A 1 97 ? -1.453 7.093 24.375 1.00 96.38 97 SER A CA 1
ATOM 759 C C . SER A 1 97 ? -0.706 8.436 24.349 1.00 96.38 97 SER A C 1
ATOM 761 O O . SER A 1 97 ? -1.230 9.458 24.781 1.00 96.38 97 SER A O 1
ATOM 763 N N . ASP A 1 98 ? 0.529 8.468 23.847 1.00 96.94 98 ASP A N 1
ATOM 764 C CA . ASP A 1 98 ? 1.308 9.711 23.776 1.00 96.94 98 ASP A CA 1
ATOM 765 C C . ASP A 1 98 ? 0.857 10.665 22.641 1.00 96.94 98 ASP A C 1
ATOM 767 O O . ASP A 1 98 ? -0.048 10.385 21.840 1.00 96.94 98 ASP A O 1
ATOM 771 N N . SER A 1 99 ? 1.487 11.844 22.577 1.00 97.25 99 SER A N 1
ATOM 772 C CA . SER A 1 99 ? 1.198 12.869 21.567 1.00 97.25 99 SER A CA 1
ATOM 773 C C . SER A 1 99 ? 1.524 12.420 20.140 1.00 97.25 99 SER A C 1
ATOM 775 O O . SER A 1 99 ? 0.863 12.872 19.203 1.00 97.25 99 SER A O 1
ATOM 777 N N . THR A 1 100 ? 2.484 11.507 19.961 1.00 97.62 100 THR A N 1
ATOM 778 C CA . THR A 1 100 ? 2.839 10.951 18.651 1.00 97.62 100 THR A CA 1
ATOM 779 C C . THR A 1 100 ? 1.734 10.028 18.162 1.00 97.62 100 THR A C 1
ATOM 781 O O . THR A 1 100 ? 1.249 10.225 17.050 1.00 97.62 100 THR A O 1
ATOM 784 N N . ILE A 1 101 ? 1.276 9.090 18.999 1.00 97.94 101 ILE A N 1
ATOM 785 C CA . ILE A 1 101 ? 0.153 8.190 18.685 1.00 97.94 101 ILE A CA 1
ATOM 786 C C . ILE A 1 101 ? -1.123 8.985 18.397 1.00 97.94 101 ILE A C 1
ATOM 788 O O . ILE A 1 101 ? -1.823 8.725 17.416 1.00 97.94 101 ILE A O 1
ATOM 792 N N . SER A 1 102 ? -1.397 10.005 19.209 1.00 98.44 102 SER A N 1
ATOM 793 C CA . SER A 1 102 ? -2.539 10.901 19.005 1.00 98.44 102 SER A CA 1
ATOM 794 C C . SER A 1 102 ? -2.465 11.613 17.643 1.00 98.44 102 SER A C 1
ATOM 796 O O . SER A 1 102 ? -3.450 11.655 16.902 1.00 98.44 102 SER A O 1
ATOM 798 N N . GLY A 1 103 ? -1.282 12.121 17.275 1.00 98.50 103 GLY A N 1
ATOM 799 C CA . GLY A 1 103 ? -1.017 12.732 15.971 1.00 98.50 103 GLY A CA 1
ATOM 800 C C . GLY A 1 103 ? -1.164 11.762 14.795 1.00 98.50 103 GLY A C 1
ATOM 801 O O . GLY A 1 103 ? -1.772 12.115 13.783 1.00 98.50 103 GLY A O 1
ATOM 802 N N . GLN A 1 104 ? -0.677 10.529 14.947 1.00 98.44 104 GLN A N 1
ATOM 803 C CA . GLN A 1 104 ? -0.765 9.469 13.940 1.00 98.44 104 GLN A CA 1
ATOM 804 C C . GLN A 1 104 ? -2.212 9.050 13.696 1.00 98.44 104 GLN A C 1
ATOM 806 O O . GLN A 1 104 ? -2.651 8.985 12.546 1.00 98.44 104 GLN A O 1
ATOM 811 N N . PHE A 1 105 ? -2.985 8.825 14.763 1.00 98.62 105 PHE A N 1
ATOM 812 C CA . PHE A 1 105 ? -4.400 8.488 14.644 1.00 98.62 105 PHE A CA 1
ATOM 813 C C . PHE A 1 105 ? -5.200 9.621 13.993 1.00 98.62 105 PHE A C 1
ATOM 815 O O . PHE A 1 105 ? -6.069 9.358 13.165 1.00 98.62 105 PHE A O 1
ATOM 822 N N . LYS A 1 106 ? -4.893 10.888 14.300 1.00 98.25 106 LYS A N 1
ATOM 823 C CA . LYS A 1 106 ? -5.547 12.048 13.674 1.00 98.25 106 LYS A CA 1
ATOM 824 C C . LYS A 1 106 ? -5.356 12.056 12.155 1.00 98.25 106 LYS A C 1
ATOM 826 O O . LYS A 1 106 ? -6.331 12.207 11.415 1.00 98.25 106 LYS A O 1
ATOM 831 N N . THR A 1 107 ? -4.133 11.820 11.689 1.00 98.38 107 THR A N 1
ATOM 832 C CA . THR A 1 107 ? -3.817 11.679 10.260 1.00 98.38 107 THR A CA 1
ATOM 833 C C . THR A 1 107 ? -4.490 10.441 9.650 1.00 98.38 107 THR A C 1
ATOM 835 O O . THR A 1 107 ? -5.127 10.541 8.600 1.00 98.38 107 THR A O 1
ATOM 838 N N . ALA A 1 108 ? -4.433 9.287 10.326 1.00 98.44 108 ALA A N 1
ATOM 839 C CA . ALA A 1 108 ? -5.066 8.045 9.873 1.00 98.44 108 ALA A CA 1
ATOM 840 C C . ALA A 1 108 ? -6.587 8.200 9.732 1.00 98.44 108 ALA A C 1
ATOM 842 O O . ALA A 1 108 ? -7.158 7.807 8.718 1.00 98.44 108 ALA A O 1
ATOM 843 N N . LYS A 1 109 ? -7.244 8.847 10.700 1.00 98.50 109 LYS A N 1
ATOM 844 C CA . LYS A 1 109 ? -8.679 9.155 10.681 1.00 98.50 109 LYS A CA 1
ATOM 845 C C . LYS A 1 109 ? -9.053 10.034 9.493 1.00 98.50 109 LYS A C 1
ATOM 847 O O . LYS A 1 109 ? -10.044 9.752 8.826 1.00 98.50 109 LYS A O 1
ATOM 852 N N . LYS A 1 110 ? -8.259 11.065 9.178 1.00 97.88 110 LYS A N 1
ATOM 853 C CA . LYS A 1 110 ? -8.482 11.884 7.974 1.00 97.88 110 LYS A CA 1
ATOM 854 C C . LYS A 1 110 ? -8.399 11.049 6.700 1.00 97.88 110 LYS A C 1
ATOM 856 O O . LYS A 1 110 ? -9.277 11.172 5.850 1.00 97.88 110 LYS A O 1
ATOM 861 N N . PHE A 1 111 ? -7.381 10.197 6.583 1.00 97.75 111 PHE A N 1
ATOM 862 C CA . PHE A 1 111 ? -7.233 9.293 5.445 1.00 97.75 111 PHE A CA 1
ATOM 863 C C . PHE A 1 111 ? -8.410 8.320 5.336 1.00 97.75 111 PHE A C 1
ATOM 865 O O . PHE A 1 111 ? -9.026 8.231 4.282 1.00 97.75 111 PHE A O 1
ATOM 872 N N . VAL A 1 112 ? -8.774 7.634 6.419 1.00 98.00 112 VAL A N 1
ATOM 873 C CA . VAL A 1 112 ? -9.883 6.670 6.442 1.00 98.00 112 VAL A CA 1
ATOM 874 C C . VAL A 1 112 ? -11.197 7.341 6.031 1.00 98.00 112 VAL A C 1
ATOM 876 O O . VAL A 1 112 ? -11.875 6.861 5.121 1.00 98.00 112 VAL A O 1
ATOM 879 N N . ASN A 1 113 ? -11.514 8.497 6.615 1.00 97.06 113 ASN A N 1
ATOM 880 C CA . ASN A 1 113 ? -12.751 9.211 6.316 1.00 97.06 113 ASN A CA 1
ATOM 881 C C . ASN A 1 113 ? -12.785 9.711 4.862 1.00 97.06 113 ASN A C 1
ATOM 883 O O . ASN A 1 113 ? -13.796 9.569 4.181 1.00 97.06 113 ASN A O 1
ATOM 887 N N . LYS A 1 114 ? -11.685 10.294 4.372 1.00 96.25 114 LYS A N 1
ATOM 888 C CA . LYS A 1 114 ? -11.631 10.930 3.047 1.00 96.25 114 LYS A CA 1
ATOM 889 C C . LYS A 1 114 ? -11.422 9.932 1.910 1.00 96.25 114 LYS A C 1
ATOM 891 O O . LYS A 1 114 ? -12.018 10.062 0.845 1.00 96.25 114 LYS A O 1
ATOM 896 N N . GLU A 1 115 ? -10.521 8.979 2.103 1.00 95.00 115 GLU A N 1
ATOM 897 C CA . GLU A 1 115 ? -10.023 8.108 1.042 1.00 95.00 115 GLU A CA 1
ATOM 898 C C . GLU A 1 115 ? -10.753 6.763 1.008 1.00 95.00 115 GLU A C 1
ATOM 900 O O . GLU A 1 115 ? -10.929 6.222 -0.084 1.00 95.00 115 GLU A O 1
ATOM 905 N N . LEU A 1 116 ? -11.201 6.252 2.164 1.00 94.81 116 LEU A N 1
ATOM 906 C CA . LEU A 1 116 ? -11.920 4.975 2.285 1.00 94.81 116 LEU A CA 1
ATOM 907 C C . LEU A 1 116 ? -13.422 5.138 2.558 1.00 94.81 116 LEU A C 1
ATOM 909 O O . LEU A 1 116 ? -14.136 4.134 2.556 1.00 94.81 116 LEU A O 1
ATOM 913 N N . ASN A 1 117 ? -13.893 6.368 2.794 1.00 95.81 117 ASN A N 1
ATOM 914 C CA . ASN A 1 117 ? -15.295 6.702 3.062 1.00 95.81 117 ASN A CA 1
ATOM 915 C C . ASN A 1 117 ? -15.930 5.826 4.162 1.00 95.81 117 ASN A C 1
ATOM 917 O O . ASN A 1 117 ? -17.014 5.268 3.997 1.00 95.81 117 ASN A O 1
ATOM 921 N N . CYS A 1 118 ? -15.213 5.649 5.271 1.00 96.56 118 CYS A N 1
ATOM 922 C CA . CYS A 1 118 ? -15.675 4.893 6.435 1.00 96.56 118 CYS A CA 1
ATOM 923 C C . CYS A 1 118 ? -15.174 5.535 7.735 1.00 96.56 118 CYS A C 1
ATOM 925 O O . CYS A 1 118 ? -14.490 6.555 7.690 1.00 96.56 118 CYS A O 1
ATOM 927 N N . GLU A 1 119 ? -15.551 4.984 8.890 1.00 97.75 119 GLU A N 1
ATOM 928 C CA . GLU A 1 119 ? -15.202 5.560 10.193 1.00 97.75 119 GLU A CA 1
ATOM 929 C C . GLU A 1 119 ? -13.924 4.934 10.767 1.00 97.75 119 GLU A C 1
ATOM 931 O O . GLU A 1 119 ? -13.767 3.712 10.789 1.00 97.75 119 GLU A O 1
ATOM 936 N N . ALA A 1 120 ? -13.014 5.769 11.277 1.00 98.44 120 ALA A N 1
ATOM 937 C CA . ALA A 1 120 ? -11.854 5.306 12.038 1.00 98.44 120 ALA A CA 1
ATOM 938 C C . ALA A 1 120 ? -12.145 5.269 13.544 1.00 98.44 120 ALA A C 1
ATOM 940 O O . ALA A 1 120 ? -12.553 6.276 14.137 1.00 98.44 120 ALA A O 1
ATOM 941 N N . LEU A 1 121 ? -11.855 4.128 14.168 1.00 98.50 121 LEU A N 1
ATOM 942 C CA . LEU A 1 121 ? -11.941 3.921 15.610 1.00 98.50 121 LEU A CA 1
ATOM 943 C C . LEU A 1 121 ? -10.549 3.710 16.203 1.00 98.50 121 LEU A C 1
ATOM 945 O O . LEU A 1 121 ? -9.712 3.056 15.581 1.00 98.50 121 LEU A O 1
ATOM 949 N N . TYR A 1 122 ? -10.318 4.206 17.415 1.00 98.50 122 TYR A N 1
ATOM 950 C CA . TYR A 1 122 ? -9.149 3.848 18.211 1.00 98.50 122 TYR A CA 1
ATOM 951 C C . TYR A 1 122 ? -9.537 3.077 19.467 1.00 98.50 122 TYR A C 1
ATOM 953 O O . TYR A 1 122 ? -10.620 3.272 20.014 1.00 98.50 122 TYR A O 1
ATOM 961 N N . TYR A 1 123 ? -8.614 2.256 19.952 1.00 98.44 123 TYR A N 1
ATOM 962 C CA . TYR A 1 123 ? -8.610 1.688 21.294 1.00 98.44 123 TYR A CA 1
ATOM 963 C C . TYR A 1 123 ? -7.221 1.885 21.896 1.00 98.44 123 TYR A C 1
ATOM 965 O O . TYR A 1 123 ? -6.234 1.464 21.298 1.00 98.44 123 TYR A O 1
ATOM 973 N N . ALA A 1 124 ? -7.126 2.544 23.046 1.00 97.69 124 ALA A N 1
ATOM 974 C CA . ALA A 1 124 ? -5.846 2.899 23.659 1.00 97.69 124 ALA A CA 1
ATOM 975 C C . ALA A 1 124 ? -5.929 2.883 25.199 1.00 97.69 124 ALA A C 1
ATOM 977 O O . ALA A 1 124 ? -7.036 2.926 25.737 1.00 97.69 124 ALA A O 1
ATOM 978 N N . PRO A 1 125 ? -4.800 2.822 25.931 1.00 96.81 125 PRO A N 1
ATOM 979 C CA . PRO A 1 125 ? -4.806 2.809 27.397 1.00 96.81 125 PRO A CA 1
ATOM 980 C C . PRO A 1 125 ? -5.441 4.060 28.006 1.00 96.81 125 PRO A C 1
ATOM 982 O O . PRO A 1 125 ? -6.178 3.967 28.979 1.00 96.81 125 PRO A O 1
ATOM 985 N N . GLU A 1 126 ? -5.219 5.219 27.388 1.00 97.38 126 GLU A N 1
ATOM 986 C CA . GLU A 1 126 ? -5.772 6.519 27.781 1.00 97.38 126 GLU A CA 1
ATOM 987 C C . GLU A 1 126 ? -6.413 7.223 26.575 1.00 97.38 126 GLU A C 1
ATOM 989 O O . GLU A 1 126 ? -6.168 6.859 25.419 1.00 97.38 126 GLU A O 1
ATOM 994 N N . VAL A 1 127 ? -7.233 8.243 26.836 1.00 97.94 127 VAL A N 1
ATOM 995 C CA . VAL A 1 127 ? -7.868 9.068 25.797 1.00 97.94 127 VAL A CA 1
ATOM 996 C C . VAL A 1 127 ? -6.798 9.771 24.953 1.00 97.94 127 VAL A C 1
ATOM 998 O O . VAL A 1 127 ? -5.916 10.438 25.488 1.00 97.94 127 VAL A O 1
ATOM 1001 N N . LEU A 1 128 ? -6.883 9.643 23.625 1.00 98.00 128 LEU A N 1
ATOM 1002 C CA . LEU A 1 128 ? -5.953 10.314 22.714 1.00 98.00 128 LEU A CA 1
ATOM 1003 C C . LEU A 1 128 ? -6.211 11.826 22.682 1.00 98.00 128 LEU A C 1
ATOM 1005 O O . LEU A 1 128 ? -7.355 12.279 22.652 1.00 98.00 128 LEU A O 1
ATOM 1009 N N . SER A 1 129 ? -5.139 12.617 22.651 1.00 97.06 129 SER A N 1
ATOM 1010 C CA . SER A 1 129 ? -5.222 14.078 22.726 1.00 97.06 129 SER A CA 1
ATOM 1011 C C . SER A 1 129 ? -5.670 14.702 21.403 1.00 97.06 129 SER A C 1
ATOM 1013 O O . SER A 1 129 ? -4.976 14.618 20.389 1.00 97.06 129 SER A O 1
ATOM 1015 N N . GLU A 1 130 ? -6.784 15.436 21.418 1.00 94.31 130 GLU A N 1
ATOM 1016 C CA . GLU A 1 130 ? -7.273 16.181 20.245 1.00 94.31 130 GLU A CA 1
ATOM 1017 C C . GLU A 1 130 ? -6.332 17.327 19.823 1.00 94.31 130 GLU A C 1
ATOM 1019 O O . GLU A 1 130 ? -6.257 17.697 18.641 1.00 94.31 130 GLU A O 1
ATOM 1024 N N . LYS A 1 131 ? -5.578 17.861 20.794 1.00 96.31 131 LYS A N 1
ATOM 1025 C CA . LYS A 1 131 ? -4.614 18.958 20.618 1.00 96.31 131 LYS A CA 1
ATOM 1026 C C . LYS A 1 131 ? -3.294 18.502 19.993 1.00 96.31 131 LYS A C 1
ATOM 1028 O O . LYS A 1 131 ? -2.464 19.348 19.668 1.00 96.31 131 LYS A O 1
ATOM 1033 N N . ALA A 1 132 ? -3.079 17.198 19.818 1.00 97.00 132 ALA A N 1
ATOM 1034 C CA . ALA A 1 132 ? -1.860 16.688 19.209 1.00 97.00 132 ALA A CA 1
ATOM 1035 C C . ALA A 1 132 ? -1.676 17.214 17.773 1.00 97.00 132 ALA A C 1
ATOM 1037 O O . ALA A 1 132 ? -2.631 17.332 16.986 1.00 97.00 132 ALA A O 1
ATOM 1038 N N . LYS A 1 133 ? -0.418 17.527 17.437 1.00 97.75 133 LYS A N 1
ATOM 1039 C CA . LYS A 1 133 ? -0.006 17.863 16.073 1.00 97.75 133 LYS A CA 1
ATOM 1040 C C . LYS A 1 133 ? -0.051 16.599 15.219 1.00 97.75 133 LYS A C 1
ATOM 1042 O O . LYS A 1 133 ? 0.349 15.533 15.671 1.00 97.75 133 LYS A O 1
ATOM 1047 N N . GLU A 1 134 ? -0.531 16.729 13.989 1.00 97.69 134 GLU A N 1
ATOM 1048 C CA . GLU A 1 134 ? -0.556 15.623 13.032 1.00 97.69 134 GLU A CA 1
ATOM 1049 C C . GLU A 1 134 ? 0.854 15.114 12.731 1.00 97.69 134 GLU A C 1
ATOM 1051 O O . GLU A 1 134 ? 1.793 15.891 12.541 1.00 97.69 134 GLU A O 1
ATOM 1056 N N . SER A 1 135 ? 0.976 13.793 12.690 1.00 97.56 135 SER A N 1
ATOM 1057 C CA . SER A 1 135 ? 2.196 13.060 12.359 1.00 97.56 135 SER A CA 1
ATOM 1058 C C . SER A 1 135 ? 1.838 11.884 11.450 1.00 97.56 135 SER A C 1
ATOM 1060 O O . SER A 1 135 ? 0.684 11.449 11.417 1.00 97.56 135 SER A O 1
ATOM 1062 N N . SER A 1 136 ? 2.795 11.405 10.649 1.00 97.25 136 SER A N 1
ATOM 1063 C CA . SER A 1 136 ? 2.522 10.356 9.660 1.00 97.25 136 SER A CA 1
ATOM 1064 C C . SER A 1 136 ? 2.349 8.980 10.326 1.00 97.25 136 SER A C 1
ATOM 1066 O O . SER A 1 136 ? 3.260 8.539 11.033 1.00 97.25 136 SER A O 1
ATOM 1068 N N . PRO A 1 137 ? 1.225 8.278 10.084 1.00 97.31 137 PRO A N 1
ATOM 1069 C CA . PRO A 1 137 ? 1.045 6.866 10.413 1.00 97.31 137 PRO A CA 1
ATOM 1070 C C . PRO A 1 137 ? 1.488 5.946 9.262 1.00 97.31 137 PRO A C 1
ATOM 1072 O O . PRO A 1 137 ? 1.411 4.727 9.387 1.00 97.31 137 PRO A O 1
ATOM 1075 N N . PHE A 1 138 ? 1.869 6.509 8.111 1.00 97.94 138 PHE A N 1
ATOM 1076 C CA . PHE A 1 138 ? 2.163 5.739 6.911 1.00 97.94 138 PHE A CA 1
ATOM 1077 C C . PHE A 1 138 ? 3.594 5.225 6.946 1.00 97.94 138 PHE A C 1
ATOM 1079 O O . PHE A 1 138 ? 4.534 5.999 7.139 1.00 97.94 138 PHE A O 1
ATOM 1086 N N . ARG A 1 139 ? 3.757 3.932 6.672 1.00 96.38 139 ARG A N 1
ATOM 1087 C CA . ARG A 1 139 ? 5.062 3.363 6.343 1.00 96.38 139 ARG A CA 1
ATOM 1088 C C . ARG A 1 139 ? 5.318 3.429 4.844 1.00 96.38 139 ARG A C 1
ATOM 1090 O O . ARG A 1 139 ? 4.388 3.527 4.041 1.00 96.38 139 ARG A O 1
ATOM 1097 N N . GLU A 1 140 ? 6.583 3.334 4.464 1.00 96.00 140 GLU A N 1
ATOM 1098 C CA . GLU A 1 140 ? 6.957 3.193 3.061 1.00 96.00 140 GLU A CA 1
ATOM 1099 C C . GLU A 1 140 ? 6.400 1.889 2.470 1.00 96.00 140 GLU A C 1
ATOM 1101 O O . GLU A 1 140 ? 6.235 0.873 3.159 1.00 96.00 140 GLU A O 1
ATOM 1106 N N . PHE A 1 141 ? 6.088 1.931 1.175 1.00 95.38 141 PHE A N 1
ATOM 1107 C CA . PHE A 1 141 ? 5.703 0.742 0.431 1.00 95.38 141 PHE A CA 1
ATOM 1108 C C . PHE A 1 141 ? 6.896 -0.204 0.299 1.00 95.38 141 PHE A C 1
ATOM 1110 O O . PHE A 1 141 ? 7.982 0.190 -0.125 1.00 95.38 141 PHE A O 1
ATOM 1117 N N . GLY A 1 142 ? 6.651 -1.472 0.601 1.00 95.50 142 GLY A N 1
ATOM 1118 C CA . GLY A 1 142 ? 7.557 -2.566 0.309 1.00 95.50 142 GLY A CA 1
ATOM 1119 C C . GLY A 1 142 ? 6.796 -3.687 -0.378 1.00 95.50 142 GLY A C 1
ATOM 1120 O O . GLY A 1 142 ? 5.576 -3.800 -0.265 1.00 95.50 142 GLY A O 1
ATOM 1121 N N . VAL A 1 143 ? 7.520 -4.526 -1.115 1.00 95.94 143 VAL A N 1
ATOM 1122 C CA . VAL A 1 143 ? 6.915 -5.660 -1.826 1.00 95.94 143 VAL A CA 1
ATOM 1123 C C . VAL A 1 143 ? 6.468 -6.777 -0.881 1.00 95.94 143 VAL A C 1
ATOM 1125 O O . VAL A 1 143 ? 5.764 -7.666 -1.336 1.00 95.94 143 VAL A O 1
ATOM 1128 N N . ASP A 1 144 ? 6.819 -6.715 0.414 1.00 95.19 144 ASP A N 1
ATOM 1129 C CA . ASP A 1 144 ? 6.417 -7.633 1.501 1.00 95.19 144 ASP A CA 1
ATOM 1130 C C . ASP A 1 144 ? 4.897 -7.780 1.665 1.00 95.19 144 ASP A C 1
ATOM 1132 O O . ASP A 1 144 ? 4.420 -8.734 2.274 1.00 95.19 144 ASP A O 1
ATOM 1136 N N . ILE A 1 145 ? 4.137 -6.840 1.110 1.00 94.88 145 ILE A N 1
ATOM 1137 C CA . ILE A 1 145 ? 2.675 -6.789 1.191 1.00 94.88 145 ILE A CA 1
ATOM 1138 C C . ILE A 1 145 ? 1.975 -7.440 -0.002 1.00 94.88 145 ILE A C 1
ATOM 1140 O O . ILE A 1 145 ? 0.750 -7.390 -0.083 1.00 94.88 145 ILE A O 1
ATOM 1144 N N . LEU A 1 146 ? 2.740 -7.976 -0.952 1.00 96.94 146 LEU A N 1
ATOM 1145 C CA . LEU A 1 146 ? 2.219 -8.613 -2.153 1.00 96.94 146 LEU A CA 1
ATOM 1146 C C . LEU A 1 146 ? 2.140 -10.124 -1.958 1.00 96.94 146 LEU A C 1
ATOM 1148 O O . LEU A 1 146 ? 3.027 -10.735 -1.363 1.00 96.94 146 LEU A O 1
ATOM 1152 N N . SER A 1 147 ? 1.104 -10.740 -2.515 1.00 96.69 147 SER A N 1
ATOM 1153 C CA . SER A 1 147 ? 0.948 -12.194 -2.513 1.00 96.69 147 SER A CA 1
ATOM 1154 C C . SER A 1 147 ? 0.397 -12.691 -3.845 1.00 96.69 147 SER A C 1
ATOM 1156 O O . SER A 1 147 ? -0.319 -11.968 -4.533 1.00 96.69 147 SER A O 1
ATOM 1158 N N . VAL A 1 148 ? 0.753 -13.916 -4.236 1.00 96.69 148 VAL A N 1
ATOM 1159 C CA . VAL A 1 148 ? 0.182 -14.563 -5.427 1.00 96.69 148 VAL A CA 1
ATOM 1160 C C . VAL A 1 148 ? -1.200 -15.108 -5.082 1.00 96.69 148 VAL A C 1
ATOM 1162 O O . VAL A 1 148 ? -1.355 -15.798 -4.073 1.00 96.69 148 VAL A O 1
ATOM 1165 N N . VAL A 1 149 ? -2.183 -14.859 -5.946 1.00 95.69 149 VAL A N 1
ATOM 1166 C CA . VAL A 1 149 ? -3.511 -15.483 -5.855 1.00 95.69 149 VAL A CA 1
ATOM 1167 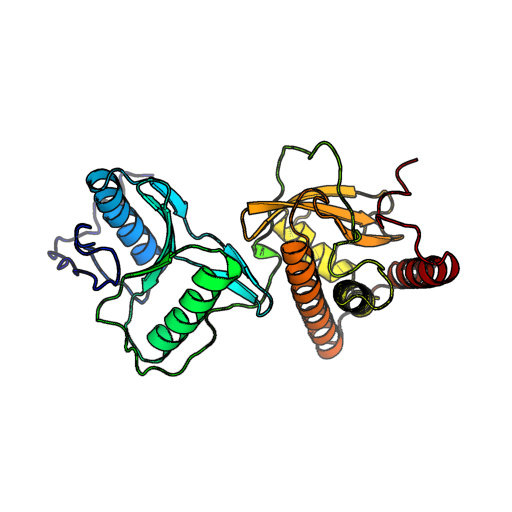C C . VAL A 1 149 ? -3.666 -16.581 -6.904 1.00 95.69 149 VAL A C 1
ATOM 1169 O O . VAL A 1 149 ? -2.976 -16.596 -7.917 1.00 95.69 149 VAL A O 1
ATOM 1172 N N . LYS A 1 150 ? -4.553 -17.551 -6.657 1.00 91.31 150 LYS A N 1
ATOM 1173 C CA . LYS A 1 150 ? -4.758 -18.678 -7.586 1.00 91.31 150 LYS A CA 1
ATOM 1174 C C . LYS A 1 150 ? -5.625 -18.307 -8.781 1.00 91.31 150 LYS A C 1
ATOM 1176 O O . LYS A 1 150 ? -5.428 -18.831 -9.872 1.00 91.31 150 LYS A O 1
ATOM 1181 N N . GLU A 1 151 ? -6.620 -17.455 -8.557 1.00 90.44 151 GLU A N 1
ATOM 1182 C CA . GLU A 1 151 ? -7.584 -17.112 -9.589 1.00 90.44 151 GLU A CA 1
ATOM 1183 C C . GLU A 1 151 ? -6.999 -16.049 -10.514 1.00 90.44 151 GLU A C 1
ATOM 1185 O O . GLU A 1 151 ? -6.700 -14.926 -10.105 1.00 90.44 151 GLU A O 1
ATOM 1190 N N . PHE A 1 152 ? -6.838 -16.422 -11.781 1.00 89.00 152 PHE A N 1
ATOM 1191 C CA . PHE A 1 152 ? -6.455 -15.478 -12.811 1.00 89.00 152 PHE A CA 1
ATOM 1192 C C . PHE A 1 152 ? -7.686 -14.653 -13.203 1.00 89.00 152 PHE A C 1
ATOM 1194 O O . PHE A 1 152 ? -8.709 -15.223 -13.598 1.00 89.00 152 PHE A O 1
ATOM 1201 N N . PRO A 1 153 ? -7.635 -13.319 -13.101 1.00 87.00 153 PRO A N 1
ATOM 1202 C CA . PRO A 1 153 ? -8.796 -12.509 -13.401 1.00 87.00 153 PRO A CA 1
ATOM 1203 C C . PRO A 1 153 ? -9.067 -12.519 -14.909 1.00 87.00 153 PRO A C 1
ATOM 1205 O O . PRO A 1 153 ? -8.156 -12.392 -15.725 1.00 87.00 153 PRO A O 1
ATOM 1208 N N . LYS A 1 154 ? -10.344 -12.678 -15.275 1.00 79.62 154 LYS A N 1
ATOM 1209 C CA . LYS A 1 154 ? -10.740 -13.063 -16.637 1.00 79.62 154 LYS A CA 1
ATOM 1210 C C . LYS A 1 154 ? -10.393 -12.035 -17.713 1.00 79.62 154 LYS A C 1
ATOM 1212 O O . LYS A 1 154 ? -10.079 -12.452 -18.813 1.00 79.62 154 LYS A O 1
ATOM 1217 N N . GLU A 1 155 ? -10.444 -10.728 -17.431 1.00 81.69 155 GLU A N 1
ATOM 1218 C CA . GLU A 1 155 ? -10.199 -9.695 -18.4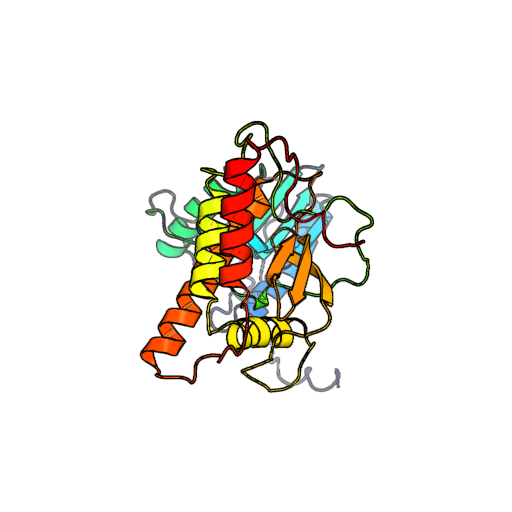48 1.00 81.69 155 GLU A CA 1
ATOM 1219 C C . GLU A 1 155 ? -10.117 -8.273 -17.867 1.00 81.69 155 GLU A C 1
ATOM 1221 O O . GLU A 1 155 ? -10.535 -8.007 -16.737 1.00 81.69 155 GLU A O 1
ATOM 1226 N N . GLY A 1 156 ? -9.650 -7.330 -18.694 1.00 88.75 156 GLY A N 1
ATOM 1227 C CA . GLY A 1 156 ? -9.795 -5.895 -18.443 1.00 88.75 156 GLY A CA 1
ATOM 1228 C C . GLY A 1 156 ? -8.667 -5.256 -17.641 1.00 88.75 156 GLY A C 1
ATOM 1229 O O . GLY A 1 156 ? -8.934 -4.293 -16.929 1.00 88.75 156 GLY A O 1
ATOM 1230 N N . TYR A 1 157 ? -7.433 -5.742 -17.770 1.00 93.69 157 TYR A N 1
ATOM 1231 C CA . TYR A 1 157 ? -6.269 -5.212 -17.056 1.00 93.69 157 TYR A CA 1
ATOM 1232 C C . TYR A 1 157 ? -5.370 -4.391 -17.975 1.00 93.69 157 TYR A C 1
ATOM 1234 O O . TYR A 1 157 ? -5.091 -4.796 -19.101 1.00 93.69 157 TYR A O 1
ATOM 1242 N N . ALA A 1 158 ? -4.910 -3.237 -17.498 1.00 94.19 158 ALA A N 1
ATOM 1243 C CA . ALA A 1 158 ? -4.059 -2.342 -18.274 1.00 94.19 158 ALA A CA 1
ATOM 1244 C C . ALA A 1 158 ? -3.023 -1.652 -17.382 1.00 94.19 158 ALA A C 1
ATOM 1246 O O . ALA A 1 158 ? -3.258 -1.437 -16.192 1.00 94.19 158 ALA A O 1
ATOM 1247 N N . LEU A 1 159 ? -1.887 -1.278 -17.973 1.00 93.31 159 LEU A N 1
ATOM 1248 C CA . LEU A 1 159 ? -0.890 -0.420 -17.327 1.00 93.31 159 LEU A CA 1
ATOM 1249 C C . LEU A 1 159 ? -1.503 0.954 -17.022 1.00 93.31 159 LEU A C 1
ATOM 1251 O O . LEU A 1 159 ? -1.327 1.512 -15.939 1.00 93.31 159 LEU A O 1
ATOM 1255 N N . TRP A 1 160 ? -2.268 1.462 -17.990 1.00 94.38 160 TRP A N 1
ATOM 1256 C CA . TRP A 1 160 ? -2.978 2.727 -17.914 1.00 94.38 160 TRP A CA 1
ATOM 1257 C C . TRP A 1 160 ? -4.270 2.684 -18.735 1.00 94.38 160 TRP A C 1
ATOM 1259 O O . TRP A 1 160 ? -4.365 1.973 -19.735 1.00 94.38 160 TRP A O 1
ATOM 1269 N N . TRP A 1 161 ? -5.263 3.467 -18.322 1.00 93.31 161 TRP A N 1
ATOM 1270 C CA . TRP A 1 161 ? -6.483 3.724 -19.085 1.00 93.31 161 TRP A CA 1
ATOM 1271 C C . TRP A 1 161 ? -6.975 5.142 -18.828 1.00 93.31 161 TRP A C 1
ATOM 1273 O O . TRP A 1 161 ? -6.736 5.709 -17.752 1.00 93.31 161 TRP A O 1
ATOM 1283 N N . ALA A 1 162 ? -7.688 5.679 -19.817 1.00 91.75 162 ALA A N 1
ATOM 1284 C CA . ALA A 1 162 ? -8.293 6.994 -19.727 1.00 91.75 162 ALA A CA 1
ATOM 1285 C C . ALA A 1 162 ? -9.363 7.029 -18.629 1.00 91.75 162 ALA A C 1
ATOM 1287 O O . ALA A 1 162 ? -10.169 6.109 -18.472 1.00 91.75 162 ALA A O 1
ATOM 1288 N N . THR A 1 163 ? -9.397 8.127 -17.885 1.00 92.12 163 THR A N 1
ATOM 1289 C CA . THR A 1 163 ? -10.421 8.410 -16.880 1.00 92.12 163 THR A CA 1
ATOM 1290 C C . THR A 1 163 ? -11.126 9.721 -17.210 1.00 92.12 163 THR A C 1
ATOM 1292 O O . THR A 1 163 ? -10.695 10.484 -18.076 1.00 92.12 163 THR A O 1
ATOM 1295 N N . LYS A 1 164 ? -12.205 10.036 -16.482 1.00 90.62 164 LYS A N 1
ATOM 1296 C CA . LYS A 1 164 ? -12.866 11.346 -16.605 1.00 90.62 164 LYS A CA 1
ATOM 1297 C C . LYS A 1 164 ? -11.905 12.512 -16.322 1.00 90.62 164 LYS A C 1
ATOM 1299 O O . LYS A 1 164 ? -12.053 13.565 -16.935 1.00 90.62 164 LYS A O 1
ATOM 1304 N N . LYS A 1 165 ? -10.940 12.318 -15.410 1.00 89.88 165 LYS A N 1
ATOM 1305 C CA . LYS A 1 165 ? -9.949 13.332 -15.008 1.00 89.88 165 LYS A CA 1
ATOM 1306 C C . LYS A 1 165 ? -8.721 13.348 -15.921 1.00 89.88 165 LYS A C 1
ATOM 1308 O O . LYS A 1 165 ? -8.197 14.413 -16.215 1.00 89.88 165 LYS A O 1
ATOM 1313 N N . GLU A 1 166 ? -8.289 12.183 -16.390 1.00 90.00 166 GLU A N 1
ATOM 1314 C CA . GLU A 1 166 ? -7.090 12.008 -17.212 1.00 90.00 166 GLU A CA 1
ATOM 1315 C C . GLU A 1 166 ? -7.459 11.314 -18.523 1.00 90.00 166 GLU A C 1
ATOM 1317 O O . GLU A 1 166 ? -7.470 10.089 -18.620 1.00 90.00 166 GLU A O 1
ATOM 1322 N N . LYS A 1 167 ? -7.785 12.108 -19.547 1.00 90.75 167 LYS A N 1
ATOM 1323 C CA . LYS A 1 167 ? -8.235 11.587 -20.849 1.00 90.75 167 LYS A CA 1
ATOM 1324 C C . LYS A 1 167 ? -7.099 11.060 -21.729 1.00 90.75 167 LYS A C 1
ATOM 1326 O O . LYS A 1 167 ? -7.363 10.337 -22.680 1.00 90.75 167 LYS A O 1
ATOM 1331 N N . LYS A 1 168 ? -5.854 11.449 -21.443 1.00 90.31 168 LYS A N 1
ATOM 1332 C CA . LYS A 1 168 ? -4.660 11.108 -22.226 1.00 90.31 168 LYS A CA 1
ATOM 1333 C C . LYS A 1 168 ? -3.562 10.603 -21.301 1.00 90.31 168 LYS A C 1
ATOM 1335 O O . LYS A 1 168 ? -3.429 11.104 -20.187 1.00 90.31 168 LYS A O 1
ATOM 1340 N N . PHE A 1 169 ? -2.773 9.646 -21.784 1.00 90.12 169 PHE A N 1
ATOM 1341 C CA . PHE A 1 169 ? -1.630 9.120 -21.041 1.00 90.12 169 PHE A CA 1
ATOM 1342 C C . PHE A 1 169 ? -0.516 10.159 -20.926 1.00 90.12 169 PHE A C 1
ATOM 1344 O O . PHE A 1 169 ? -0.034 10.443 -19.833 1.00 90.12 169 PHE A O 1
ATOM 1351 N N . ILE A 1 170 ? -0.139 10.769 -22.050 1.00 90.69 170 ILE A N 1
ATOM 1352 C CA . ILE A 1 170 ? 0.911 11.785 -22.087 1.00 90.69 170 ILE A CA 1
ATOM 1353 C C . ILE A 1 170 ? 0.479 13.015 -21.289 1.00 90.69 170 ILE A C 1
ATOM 1355 O O . ILE A 1 170 ? -0.584 13.586 -21.531 1.00 90.69 170 ILE A O 1
ATOM 1359 N N . GLY A 1 171 ? 1.327 13.421 -20.347 1.00 89.38 171 GLY A N 1
ATOM 1360 C CA . GLY A 1 171 ? 1.089 14.527 -19.425 1.00 89.38 171 GLY A CA 1
ATOM 1361 C C . GLY A 1 171 ? 0.330 14.137 -18.155 1.00 89.38 171 GLY A C 1
ATOM 1362 O O . GLY A 1 171 ? 0.264 14.954 -17.236 1.00 89.38 171 GLY A O 1
ATOM 1363 N N . SER A 1 172 ? -0.210 12.914 -18.070 1.00 92.69 172 SER A N 1
ATOM 1364 C CA . SER A 1 172 ? -0.894 12.426 -16.865 1.00 92.69 172 SER A CA 1
ATOM 1365 C C . SER A 1 172 ? 0.071 12.297 -15.685 1.00 92.69 172 SER A C 1
ATOM 1367 O O . SER A 1 172 ? 1.283 12.131 -15.856 1.00 92.69 172 SER A O 1
ATOM 1369 N N . LYS A 1 173 ? -0.453 12.361 -14.457 1.00 93.88 173 LYS A N 1
ATOM 1370 C CA . LYS A 1 173 ? 0.379 12.194 -13.258 1.00 93.88 173 LYS A CA 1
ATOM 1371 C C . LYS A 1 173 ? 0.982 10.791 -13.221 1.00 93.88 173 LYS A C 1
ATOM 1373 O O . LYS A 1 173 ? 2.182 10.637 -13.020 1.00 93.88 173 LYS A O 1
ATOM 1378 N N . VAL A 1 174 ? 0.155 9.786 -13.482 1.00 95.06 174 VAL A N 1
ATOM 1379 C CA . VAL A 1 174 ? 0.564 8.380 -13.472 1.00 95.06 174 VAL A CA 1
ATOM 1380 C C . VAL A 1 174 ? 1.605 8.056 -14.548 1.00 95.06 174 VAL A C 1
ATOM 1382 O O . VAL A 1 174 ? 2.491 7.251 -14.291 1.00 95.06 174 VAL A O 1
ATOM 1385 N N . GLN A 1 175 ? 1.591 8.722 -15.711 1.00 95.25 175 GLN A N 1
ATOM 1386 C CA . GLN A 1 175 ? 2.668 8.595 -16.704 1.00 95.25 175 GLN A CA 1
ATOM 1387 C C . GLN A 1 175 ? 4.021 9.032 -16.131 1.00 95.25 175 GLN A C 1
ATOM 1389 O O . GLN A 1 175 ? 5.021 8.357 -16.360 1.00 95.25 175 GLN A O 1
ATOM 1394 N N . LYS A 1 176 ? 4.066 10.110 -15.335 1.00 96.88 176 LYS A N 1
ATOM 1395 C CA . LYS A 1 176 ? 5.304 10.536 -14.660 1.00 96.88 176 LYS A CA 1
ATOM 1396 C C . LYS A 1 176 ? 5.787 9.485 -13.661 1.00 96.88 176 LYS A C 1
ATOM 1398 O O . LYS A 1 176 ? 6.981 9.217 -13.607 1.00 96.88 176 LYS A O 1
ATOM 1403 N N . ASP A 1 177 ? 4.878 8.875 -12.906 1.00 97.88 177 ASP A N 1
ATOM 1404 C CA . ASP A 1 177 ? 5.223 7.847 -11.916 1.00 97.88 177 ASP A CA 1
ATOM 1405 C C . ASP A 1 177 ? 5.662 6.520 -12.570 1.00 97.88 177 ASP A C 1
ATOM 1407 O O . ASP A 1 177 ? 6.631 5.899 -12.127 1.00 97.88 177 ASP A O 1
ATOM 1411 N N . ILE A 1 178 ? 5.037 6.122 -13.683 1.00 97.69 178 ILE A N 1
ATOM 1412 C CA . ILE A 1 178 ? 5.491 4.985 -14.499 1.00 97.69 178 ILE A CA 1
ATOM 1413 C C . ILE A 1 178 ? 6.880 5.280 -15.082 1.00 97.69 178 ILE A C 1
ATOM 1415 O O . ILE A 1 178 ? 7.788 4.465 -14.926 1.00 97.69 178 ILE A O 1
ATOM 1419 N N . HIS A 1 179 ? 7.086 6.457 -15.683 1.00 97.81 179 HIS A N 1
ATOM 1420 C CA . HIS A 1 179 ? 8.390 6.863 -16.214 1.00 97.81 179 HIS A CA 1
ATOM 1421 C C . HIS A 1 179 ? 9.477 6.829 -15.132 1.00 97.81 179 HIS A C 1
ATOM 1423 O O . HIS A 1 179 ? 10.547 6.262 -15.353 1.00 97.81 179 HIS A O 1
ATOM 1429 N N . ARG A 1 180 ? 9.200 7.400 -13.950 1.00 98.38 180 ARG A N 1
ATOM 1430 C CA . ARG A 1 180 ? 10.108 7.351 -12.793 1.00 98.38 180 ARG A CA 1
ATOM 1431 C C . ARG A 1 180 ? 10.465 5.917 -12.423 1.00 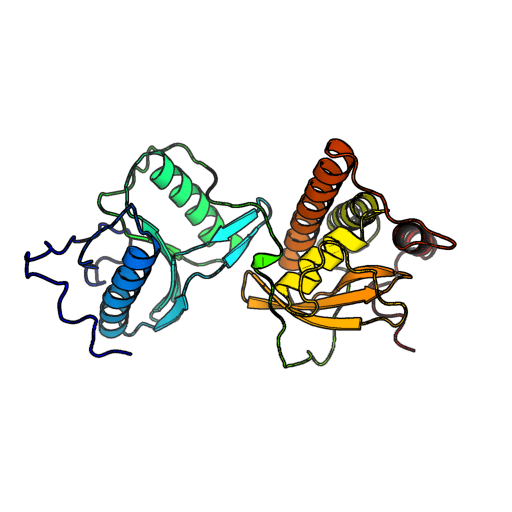98.38 180 ARG A C 1
ATOM 1433 O O . ARG A 1 180 ? 11.641 5.632 -12.227 1.00 98.38 180 ARG A O 1
ATOM 1440 N N . SER A 1 181 ? 9.478 5.022 -12.397 1.00 98.44 181 SER A N 1
ATOM 1441 C CA . SER A 1 181 ? 9.691 3.603 -12.103 1.00 98.44 181 SER A CA 1
ATOM 1442 C C . SER A 1 181 ? 10.641 2.956 -13.111 1.00 98.44 181 SER A C 1
ATOM 1444 O O . SER A 1 181 ? 11.662 2.415 -12.707 1.00 98.44 181 SER A O 1
ATOM 1446 N N . PHE A 1 182 ? 10.370 3.060 -14.416 1.00 98.38 182 PHE A N 1
ATOM 1447 C CA . PHE A 1 182 ? 11.232 2.461 -15.445 1.00 98.38 182 PHE A CA 1
ATOM 1448 C C . PHE A 1 182 ? 12.648 3.048 -15.448 1.00 98.38 182 PHE A C 1
ATOM 1450 O O . PHE A 1 182 ? 13.621 2.306 -15.527 1.00 98.38 182 PHE A O 1
ATOM 1457 N N . LYS A 1 183 ? 12.780 4.368 -15.288 1.00 98.38 183 LYS A N 1
ATOM 1458 C CA . LYS A 1 183 ? 14.086 5.031 -15.194 1.00 98.38 183 LYS A CA 1
ATOM 1459 C C . LYS A 1 183 ? 14.874 4.594 -13.953 1.00 98.38 183 LYS A C 1
ATOM 1461 O O . LYS A 1 183 ? 16.095 4.450 -14.009 1.00 98.38 183 LYS A O 1
ATOM 1466 N N . ALA A 1 184 ? 14.192 4.427 -12.821 1.00 98.56 184 ALA A N 1
ATOM 1467 C CA . ALA A 1 184 ? 14.810 3.964 -11.586 1.00 98.56 184 ALA A CA 1
ATOM 1468 C C . ALA A 1 184 ? 15.197 2.485 -11.663 1.00 98.56 184 ALA A C 1
ATOM 1470 O O . ALA A 1 184 ? 16.225 2.110 -11.115 1.00 98.56 184 ALA A O 1
ATOM 1471 N N . LEU A 1 185 ? 14.402 1.668 -12.353 1.00 98.44 185 LEU A N 1
ATOM 1472 C CA . LEU A 1 185 ? 14.681 0.251 -12.552 1.00 98.44 185 LEU A CA 1
ATOM 1473 C C . LEU A 1 185 ? 15.839 -0.016 -13.505 1.00 98.44 185 LEU A C 1
ATOM 1475 O O . LEU A 1 185 ? 16.461 -1.058 -13.363 1.00 98.44 185 LEU A O 1
ATOM 1479 N N . ASP A 1 186 ? 16.135 0.907 -14.419 1.00 97.88 186 ASP A N 1
ATOM 1480 C CA . ASP A 1 186 ? 17.162 0.709 -15.435 1.00 97.88 186 ASP A CA 1
ATOM 1481 C C . ASP A 1 186 ? 18.499 0.251 -14.827 1.00 97.88 186 ASP A C 1
ATOM 1483 O O . ASP A 1 186 ? 19.053 0.912 -13.945 1.00 97.88 186 ASP A O 1
ATOM 1487 N N . GLN A 1 187 ? 19.020 -0.875 -15.302 1.00 97.44 187 GLN A N 1
ATOM 1488 C CA . GLN A 1 187 ? 20.260 -1.533 -14.889 1.00 97.44 187 GLN A CA 1
ATOM 1489 C C . GLN A 1 187 ? 20.224 -2.143 -13.480 1.00 97.44 187 GLN A C 1
ATOM 1491 O O . GLN A 1 187 ? 21.262 -2.546 -12.948 1.00 97.44 187 GLN A O 1
ATOM 1496 N N . ILE A 1 188 ? 19.059 -2.190 -12.838 1.00 98.12 188 ILE A N 1
ATOM 1497 C CA . ILE A 1 188 ? 18.874 -2.787 -11.510 1.00 98.12 188 ILE A CA 1
ATOM 1498 C C . ILE A 1 188 ? 17.648 -3.705 -11.441 1.00 98.12 188 ILE A C 1
ATOM 1500 O O . ILE A 1 188 ? 17.236 -4.113 -10.347 1.00 98.12 188 ILE A O 1
ATOM 1504 N N . GLU A 1 189 ? 17.044 -4.028 -12.583 1.00 97.75 189 GLU A N 1
ATOM 1505 C CA . GLU A 1 189 ? 15.842 -4.841 -12.690 1.00 97.75 189 GLU A CA 1
ATOM 1506 C C . GLU A 1 189 ? 16.002 -6.172 -11.969 1.00 97.75 189 GLU A C 1
ATOM 1508 O O . GLU A 1 189 ? 15.070 -6.610 -11.298 1.00 97.75 189 GLU A O 1
ATOM 1513 N N . SER A 1 190 ? 17.178 -6.800 -12.050 1.00 97.50 190 SER A N 1
ATOM 1514 C CA . SER A 1 190 ? 17.420 -8.101 -11.434 1.00 97.50 190 SER A CA 1
ATOM 1515 C C . SER A 1 190 ? 17.340 -8.065 -9.908 1.00 97.50 190 SER A C 1
ATOM 1517 O O . SER A 1 190 ? 16.933 -9.049 -9.286 1.00 97.50 190 SER A O 1
ATOM 1519 N N . TYR A 1 191 ? 17.676 -6.933 -9.285 1.00 98.00 191 TYR A N 1
ATOM 1520 C CA . TYR A 1 191 ? 17.555 -6.744 -7.839 1.00 98.00 191 TYR A CA 1
ATOM 1521 C C . TYR A 1 191 ? 16.103 -6.550 -7.425 1.00 98.00 191 TYR A C 1
ATOM 1523 O O . TYR A 1 191 ? 15.628 -7.195 -6.487 1.00 98.00 191 TYR A O 1
ATOM 1531 N N . VAL A 1 192 ? 15.381 -5.680 -8.134 1.00 98.06 192 VAL A N 1
ATOM 1532 C CA . VAL A 1 192 ? 13.980 -5.396 -7.812 1.00 98.06 192 VAL A CA 1
ATOM 1533 C C . VAL A 1 192 ? 13.098 -6.604 -8.118 1.00 98.06 192 VAL A C 1
ATOM 1535 O O . VAL A 1 192 ? 12.291 -7.003 -7.277 1.00 98.06 192 VAL A O 1
ATOM 1538 N N . PHE A 1 193 ? 13.301 -7.250 -9.267 1.00 97.81 193 PHE A N 1
ATOM 1539 C CA . PHE A 1 193 ? 12.629 -8.499 -9.594 1.00 97.81 193 PHE A CA 1
ATOM 1540 C C . PHE A 1 193 ? 13.014 -9.607 -8.615 1.00 97.81 193 PHE A C 1
ATOM 1542 O O . PHE A 1 193 ? 12.129 -10.318 -8.162 1.00 97.81 193 PHE A O 1
ATOM 1549 N N . GLY A 1 194 ? 14.280 -9.705 -8.195 1.00 97.12 194 GLY A N 1
ATOM 1550 C CA . GLY A 1 194 ? 14.698 -10.639 -7.146 1.00 97.12 194 GLY A CA 1
ATOM 1551 C C . GLY A 1 194 ? 13.980 -10.414 -5.813 1.00 97.12 194 GLY A C 1
ATOM 1552 O O . GLY A 1 194 ? 13.543 -11.373 -5.175 1.00 97.12 194 GLY A O 1
ATOM 1553 N N . SER A 1 195 ? 13.781 -9.155 -5.409 1.00 96.75 195 SER A N 1
ATOM 1554 C CA . SER A 1 195 ? 12.997 -8.833 -4.212 1.00 96.75 195 SER A CA 1
ATOM 1555 C C . SER A 1 195 ? 11.532 -9.251 -4.354 1.00 96.75 195 SER A C 1
ATOM 1557 O O . SER A 1 195 ? 10.973 -9.806 -3.411 1.00 96.75 195 SER A O 1
ATOM 1559 N N . ILE A 1 196 ? 10.912 -9.008 -5.513 1.00 97.12 196 ILE A N 1
ATOM 1560 C CA . ILE A 1 196 ? 9.527 -9.417 -5.790 1.00 97.12 196 ILE A CA 1
ATOM 1561 C C . ILE A 1 196 ? 9.422 -10.946 -5.830 1.00 97.12 196 ILE A C 1
ATOM 1563 O O . ILE A 1 196 ? 8.583 -11.520 -5.143 1.00 97.12 196 ILE A O 1
ATOM 1567 N N . ALA A 1 197 ? 10.294 -11.612 -6.586 1.00 96.25 197 ALA A N 1
ATOM 1568 C CA . ALA A 1 197 ? 10.320 -13.059 -6.756 1.00 96.25 197 ALA A CA 1
ATOM 1569 C C . ALA A 1 197 ? 10.468 -13.782 -5.417 1.00 96.25 197 ALA A C 1
ATOM 1571 O O . ALA A 1 197 ? 9.761 -14.756 -5.168 1.00 96.25 197 ALA A O 1
ATOM 1572 N N . ARG A 1 198 ? 11.311 -13.272 -4.512 1.00 95.19 198 ARG A N 1
ATOM 1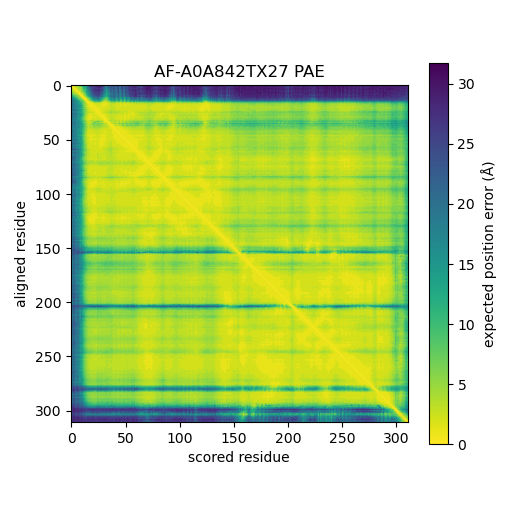573 C CA . ARG A 1 198 ? 11.429 -13.820 -3.158 1.00 95.19 198 ARG A CA 1
ATOM 1574 C C . ARG A 1 198 ? 10.146 -13.655 -2.351 1.00 95.19 198 ARG A C 1
ATOM 1576 O O . ARG A 1 198 ? 9.698 -14.626 -1.748 1.00 95.19 198 ARG A O 1
ATOM 1583 N N . THR A 1 199 ? 9.546 -12.463 -2.342 1.00 95.12 199 THR A N 1
ATOM 1584 C CA . THR A 1 199 ? 8.283 -12.246 -1.619 1.00 95.12 199 THR A CA 1
ATOM 1585 C C . THR A 1 199 ? 7.173 -13.153 -2.142 1.00 95.12 199 THR A C 1
ATOM 1587 O O . THR A 1 199 ? 6.445 -13.767 -1.366 1.00 95.12 199 THR A O 1
ATOM 1590 N N . LEU A 1 200 ? 7.093 -13.302 -3.462 1.00 95.06 200 LEU A N 1
ATOM 1591 C CA . LEU A 1 200 ? 6.113 -14.155 -4.127 1.00 95.06 200 LEU A CA 1
ATOM 1592 C C . LEU A 1 200 ? 6.485 -15.649 -4.100 1.00 95.06 200 LEU A C 1
ATOM 1594 O O . LEU A 1 200 ? 5.751 -16.457 -4.661 1.00 95.06 200 LEU A O 1
ATOM 1598 N N . LYS A 1 201 ? 7.595 -16.027 -3.444 1.00 94.44 201 LYS A N 1
ATOM 1599 C CA . LYS A 1 201 ? 8.108 -17.406 -3.340 1.00 94.44 201 LYS A CA 1
ATOM 1600 C C . LYS A 1 201 ? 8.350 -18.082 -4.701 1.00 94.44 201 LYS A C 1
ATOM 1602 O O . LYS A 1 201 ? 8.166 -19.284 -4.841 1.00 94.44 201 LYS A O 1
ATOM 1607 N N . LEU A 1 202 ? 8.775 -17.304 -5.696 1.00 90.12 202 LEU A N 1
ATOM 1608 C CA . LEU A 1 202 ? 9.141 -17.767 -7.042 1.00 90.12 202 LEU A CA 1
ATOM 1609 C C . LEU A 1 202 ? 10.618 -18.174 -7.151 1.00 90.12 202 LEU A C 1
ATOM 1611 O O . LEU A 1 202 ? 11.007 -18.830 -8.110 1.00 90.12 202 LEU A O 1
ATOM 1615 N N . SER A 1 203 ? 11.455 -17.754 -6.200 1.00 87.88 203 SER A N 1
ATOM 1616 C CA . SER A 1 203 ? 12.887 -18.062 -6.173 1.00 87.88 203 SER A CA 1
ATOM 1617 C C . SER A 1 203 ? 13.390 -18.202 -4.742 1.00 87.88 203 SER A C 1
ATOM 1619 O O . SER A 1 203 ? 13.060 -17.370 -3.891 1.00 87.88 203 SER A O 1
ATOM 1621 N N . GLU A 1 204 ? 14.261 -19.176 -4.495 1.00 80.56 204 GLU A N 1
ATOM 1622 C CA . GLU A 1 204 ? 14.937 -19.339 -3.210 1.00 80.56 204 GLU A CA 1
ATOM 1623 C C . GLU A 1 204 ? 16.290 -18.608 -3.201 1.00 80.56 204 GLU A C 1
ATOM 1625 O O . GLU A 1 204 ? 17.091 -18.713 -4.128 1.00 80.56 204 GLU A O 1
ATOM 1630 N N . GLY A 1 205 ? 16.551 -17.837 -2.143 1.00 72.44 205 GLY A N 1
ATOM 1631 C CA . GLY A 1 205 ? 17.902 -17.414 -1.747 1.00 72.44 205 GLY A CA 1
ATOM 1632 C C . GLY A 1 205 ? 18.590 -16.307 -2.557 1.00 72.44 205 GLY A C 1
ATOM 1633 O O . GLY A 1 205 ? 19.348 -15.537 -1.967 1.00 72.44 205 GLY A O 1
ATOM 1634 N N . SER A 1 206 ? 18.339 -16.147 -3.861 1.00 82.88 206 SER A N 1
ATOM 1635 C CA . SER A 1 206 ? 19.088 -15.149 -4.642 1.00 82.88 206 SER A CA 1
ATOM 1636 C C . SER A 1 206 ? 18.622 -13.715 -4.381 1.00 82.88 206 SER A C 1
ATOM 1638 O O . SER A 1 206 ? 17.429 -13.417 -4.287 1.00 82.88 206 SER A O 1
ATOM 1640 N N . ARG A 1 207 ? 19.581 -12.790 -4.268 1.00 88.44 207 ARG A N 1
ATOM 1641 C CA . ARG A 1 207 ? 19.334 -11.337 -4.256 1.00 88.44 207 ARG A CA 1
ATOM 1642 C C . ARG A 1 207 ? 19.059 -10.778 -5.648 1.00 88.44 207 ARG A C 1
ATOM 1644 O O . ARG A 1 207 ? 18.369 -9.771 -5.755 1.00 88.44 207 ARG A O 1
ATOM 1651 N N . ARG A 1 208 ? 19.594 -11.427 -6.682 1.00 94.38 208 ARG A N 1
ATOM 1652 C CA . ARG A 1 208 ? 19.420 -11.050 -8.084 1.00 94.38 208 ARG A CA 1
ATOM 1653 C C . ARG A 1 208 ? 18.727 -12.176 -8.822 1.00 94.38 208 ARG A C 1
ATOM 1655 O O . ARG A 1 208 ? 19.216 -13.304 -8.833 1.00 94.38 208 ARG A O 1
ATOM 1662 N N . VAL A 1 209 ? 17.613 -11.868 -9.455 1.00 95.94 209 VAL A N 1
ATOM 1663 C CA . VAL A 1 209 ? 16.914 -12.799 -10.334 1.00 95.94 209 VAL A CA 1
ATOM 1664 C C . VAL A 1 209 ? 16.780 -12.095 -11.668 1.00 95.94 209 VAL A C 1
ATOM 1666 O O . VAL A 1 209 ? 16.185 -11.027 -11.737 1.00 95.94 209 VAL A O 1
ATOM 1669 N N . GLY A 1 210 ? 17.386 -12.651 -12.716 1.00 94.69 210 GLY A N 1
ATOM 1670 C CA . GLY A 1 210 ? 17.242 -12.098 -14.060 1.00 94.69 210 GLY A CA 1
ATOM 1671 C C . GLY A 1 210 ? 15.776 -12.106 -14.490 1.00 94.69 210 GLY A C 1
ATOM 1672 O O . GLY A 1 210 ? 15.031 -13.029 -14.155 1.00 94.69 210 GLY A O 1
ATOM 1673 N N . LEU A 1 211 ? 15.359 -11.081 -15.231 1.00 95.50 211 LEU A N 1
ATOM 1674 C CA . LEU A 1 211 ? 14.040 -11.084 -15.857 1.00 95.50 211 LEU A CA 1
ATOM 1675 C C . LEU A 1 211 ? 13.947 -12.236 -16.875 1.00 95.50 211 LEU A C 1
ATOM 1677 O O . LEU A 1 211 ? 14.921 -12.493 -17.591 1.00 95.50 211 LEU A O 1
ATOM 1681 N N . PRO A 1 212 ? 12.802 -12.931 -16.966 1.00 95.00 212 PRO A N 1
ATOM 1682 C CA . PRO A 1 212 ? 12.672 -14.087 -17.844 1.00 95.00 212 PRO A CA 1
ATOM 1683 C C . PRO A 1 212 ? 12.613 -13.654 -19.315 1.00 95.00 212 PRO A C 1
ATOM 1685 O O . PRO A 1 212 ? 12.054 -12.605 -19.636 1.00 95.00 212 PRO A O 1
ATOM 1688 N N . LYS A 1 213 ? 13.186 -14.460 -20.219 1.00 93.56 213 LYS A N 1
ATOM 1689 C CA . LYS A 1 213 ? 13.093 -14.210 -21.670 1.00 93.56 213 LYS A CA 1
ATOM 1690 C C . LYS A 1 213 ? 11.655 -14.365 -22.157 1.00 93.56 213 LYS A C 1
ATOM 1692 O O . LYS A 1 213 ? 11.129 -13.486 -22.831 1.00 93.56 213 LYS A O 1
ATOM 1697 N N . GLU A 1 214 ? 11.025 -15.471 -21.771 1.00 94.06 214 GLU A N 1
ATOM 1698 C CA . GLU A 1 214 ? 9.598 -15.689 -21.975 1.00 94.06 214 GLU A CA 1
ATOM 1699 C C . GLU A 1 214 ? 8.811 -14.896 -20.927 1.00 94.06 214 GLU A C 1
ATOM 1701 O O . GLU A 1 214 ? 9.086 -15.026 -19.729 1.00 94.06 214 GLU A O 1
ATOM 1706 N N . PRO A 1 215 ? 7.856 -14.047 -21.336 1.00 94.81 215 PRO A N 1
ATOM 1707 C CA . PRO A 1 215 ? 7.095 -13.260 -20.388 1.00 94.81 215 PRO A CA 1
ATOM 1708 C C . PRO A 1 215 ? 6.313 -14.116 -19.397 1.00 94.81 215 PRO A C 1
ATOM 1710 O O . PRO A 1 215 ? 5.564 -15.009 -19.787 1.00 94.81 215 PRO A O 1
ATOM 1713 N N . ILE A 1 216 ? 6.398 -13.761 -18.117 1.00 95.31 216 ILE A N 1
ATOM 1714 C CA . ILE A 1 216 ? 5.512 -14.306 -17.089 1.00 95.31 216 ILE A CA 1
ATOM 1715 C C . ILE A 1 216 ? 4.443 -13.279 -16.738 1.00 95.31 216 ILE A C 1
ATOM 1717 O O . ILE A 1 216 ? 4.707 -12.075 -16.694 1.00 95.31 216 ILE A O 1
ATOM 1721 N N . THR A 1 217 ? 3.232 -13.758 -16.459 1.00 95.62 217 THR A N 1
ATOM 1722 C CA . THR A 1 217 ? 2.163 -12.947 -15.870 1.00 95.62 217 THR A CA 1
ATOM 1723 C C . THR A 1 217 ? 1.590 -13.673 -14.667 1.00 95.62 217 THR A C 1
ATOM 1725 O O . THR A 1 217 ? 1.187 -14.827 -14.779 1.00 95.62 217 THR A O 1
ATOM 1728 N N . LEU A 1 218 ? 1.546 -12.998 -13.524 1.00 96.12 218 LEU A N 1
ATOM 1729 C CA . LEU A 1 218 ? 1.054 -13.545 -12.266 1.00 96.12 218 LEU A CA 1
ATOM 1730 C C . LEU A 1 218 ? -0.041 -12.642 -11.700 1.00 96.12 218 LEU A C 1
ATOM 1732 O O . LEU A 1 218 ? 0.161 -11.425 -11.627 1.00 96.12 218 LEU A O 1
ATOM 1736 N N . PRO A 1 219 ? -1.184 -13.198 -11.272 1.00 97.12 219 PRO A N 1
ATOM 1737 C CA . PRO A 1 21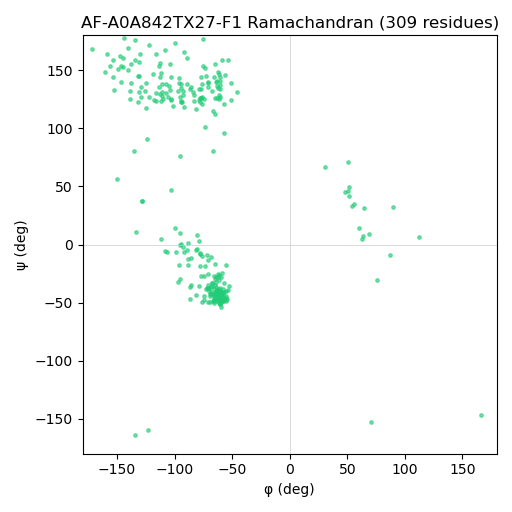9 ? -2.163 -12.440 -10.522 1.00 97.12 219 PRO A CA 1
ATOM 1738 C C . PRO A 1 219 ? -1.661 -12.276 -9.085 1.00 97.12 219 PRO A C 1
ATOM 1740 O O . PRO A 1 219 ? -1.287 -13.241 -8.411 1.00 97.12 219 PRO A O 1
ATOM 1743 N N . ILE A 1 220 ? -1.628 -11.031 -8.629 1.00 97.12 220 ILE A N 1
ATOM 1744 C CA . ILE A 1 220 ? -1.156 -10.657 -7.304 1.00 97.12 220 ILE A CA 1
ATOM 1745 C C . ILE A 1 220 ? -2.222 -9.864 -6.563 1.00 97.12 220 ILE A C 1
ATOM 1747 O O . ILE A 1 220 ? -2.891 -9.007 -7.138 1.00 97.12 220 ILE A O 1
ATOM 1751 N N . GLU A 1 221 ? -2.365 -10.153 -5.279 1.00 96.62 221 GLU A N 1
ATOM 1752 C CA . GLU A 1 221 ? -3.131 -9.351 -4.335 1.00 96.62 221 GLU A CA 1
ATOM 1753 C C . GLU A 1 221 ? -2.172 -8.424 -3.589 1.00 96.62 221 GLU A C 1
ATOM 1755 O O . GLU A 1 221 ? -1.112 -8.850 -3.118 1.00 96.62 221 GLU A O 1
ATOM 1760 N N . GLY A 1 222 ? -2.536 -7.146 -3.508 1.00 96.38 222 GLY A N 1
ATOM 1761 C CA . GLY A 1 222 ? -1.826 -6.147 -2.716 1.00 96.38 222 GLY A CA 1
ATOM 1762 C C . GLY A 1 222 ? -2.738 -5.465 -1.695 1.00 96.38 222 GLY A C 1
ATOM 1763 O O . GLY A 1 222 ? -3.791 -5.997 -1.334 1.00 96.38 222 GLY A O 1
ATOM 1764 N N . PRO A 1 223 ? -2.352 -4.271 -1.212 1.00 95.81 223 PRO A N 1
ATOM 1765 C CA . PRO A 1 223 ? -3.162 -3.495 -0.280 1.00 95.81 223 PRO A CA 1
ATOM 1766 C C . PRO A 1 223 ? -4.587 -3.261 -0.776 1.00 95.81 223 PRO A C 1
ATOM 1768 O O . PRO A 1 223 ? -4.872 -3.326 -1.970 1.00 95.81 223 PRO A O 1
ATOM 1771 N N . ASN A 1 224 ? -5.488 -2.958 0.155 1.00 94.50 224 ASN A N 1
ATOM 1772 C CA . ASN A 1 224 ? -6.920 -2.812 -0.097 1.00 94.50 224 ASN A CA 1
ATOM 1773 C C . ASN A 1 224 ? -7.578 -4.094 -0.649 1.00 94.50 224 ASN A C 1
ATOM 1775 O O . ASN A 1 224 ? -8.706 -4.018 -1.133 1.00 94.50 224 ASN A O 1
ATOM 1779 N N . ASN A 1 225 ? -6.895 -5.246 -0.574 1.00 93.19 225 ASN A N 1
ATOM 1780 C CA . ASN A 1 225 ? -7.290 -6.509 -1.206 1.00 93.19 225 ASN A CA 1
ATOM 1781 C C . ASN A 1 225 ? -7.533 -6.343 -2.722 1.00 93.19 225 ASN A C 1
ATOM 1783 O O . ASN A 1 225 ? -8.427 -6.957 -3.304 1.00 93.19 225 ASN A O 1
ATOM 1787 N N . GLU A 1 226 ? -6.779 -5.444 -3.366 1.00 94.88 226 GLU A N 1
ATOM 1788 C CA . GLU A 1 226 ? -6.871 -5.229 -4.807 1.00 94.88 226 GLU A CA 1
ATOM 1789 C C . GLU A 1 226 ? -6.025 -6.265 -5.549 1.00 94.88 226 GLU A C 1
ATOM 1791 O O . GLU A 1 226 ? -4.832 -6.431 -5.278 1.00 94.88 226 GLU A O 1
ATOM 1796 N N . ILE A 1 227 ? -6.653 -6.930 -6.522 1.00 95.69 227 ILE A N 1
ATOM 1797 C CA . ILE A 1 227 ? -6.010 -7.907 -7.403 1.00 95.69 227 ILE A CA 1
ATOM 1798 C C . ILE A 1 227 ? -5.574 -7.207 -8.690 1.00 95.69 227 ILE A C 1
ATOM 1800 O O . ILE A 1 227 ? -6.384 -6.586 -9.385 1.00 95.69 227 ILE A O 1
ATOM 1804 N N . PHE A 1 228 ? -4.301 -7.350 -9.038 1.00 96.38 228 PHE A N 1
ATOM 1805 C CA . PHE A 1 228 ? -3.681 -6.817 -10.248 1.00 96.38 228 PHE A CA 1
ATOM 1806 C C . PHE A 1 228 ? -2.687 -7.826 -10.827 1.00 96.38 228 PHE A C 1
ATOM 1808 O O . PHE A 1 228 ? -2.408 -8.855 -10.223 1.00 96.38 228 PHE A O 1
ATOM 1815 N N . LEU A 1 229 ? -2.209 -7.588 -12.045 1.00 97.06 229 LEU A N 1
ATOM 1816 C CA . LEU A 1 229 ? -1.297 -8.506 -12.722 1.00 97.06 229 LEU A CA 1
ATOM 1817 C C . LEU A 1 229 ? 0.124 -7.958 -12.656 1.00 97.06 229 LEU A C 1
ATOM 1819 O O . LEU A 1 229 ? 0.374 -6.844 -13.119 1.00 97.06 229 LEU A O 1
ATOM 1823 N N . LEU A 1 230 ? 1.048 -8.758 -12.138 1.00 97.56 230 LEU A N 1
ATOM 1824 C CA . LEU A 1 230 ? 2.478 -8.578 -12.346 1.00 97.56 230 LEU A CA 1
ATOM 1825 C C . LEU A 1 230 ? 2.846 -9.214 -13.685 1.00 97.56 230 LEU A C 1
ATOM 1827 O O . LEU A 1 230 ? 2.620 -10.403 -13.879 1.00 97.56 230 LEU A O 1
ATOM 1831 N N . TYR A 1 231 ? 3.440 -8.441 -14.583 1.00 96.94 231 TYR A N 1
ATOM 1832 C CA . TYR A 1 231 ? 4.065 -8.935 -15.804 1.00 96.94 231 TYR A CA 1
ATOM 1833 C C . TYR A 1 231 ? 5.572 -8.694 -15.714 1.00 96.94 231 TYR A C 1
ATOM 1835 O O . TYR A 1 231 ? 5.995 -7.605 -15.323 1.00 96.94 231 TYR A O 1
ATOM 1843 N N . ALA A 1 232 ? 6.381 -9.685 -16.080 1.00 97.12 232 ALA A N 1
ATOM 1844 C CA . ALA A 1 232 ? 7.833 -9.554 -16.110 1.00 97.12 232 ALA A CA 1
ATOM 1845 C C . ALA A 1 232 ? 8.420 -10.226 -17.355 1.00 97.12 232 ALA A C 1
ATOM 1847 O O . ALA A 1 232 ? 8.076 -11.363 -17.671 1.00 97.12 232 ALA A O 1
ATOM 1848 N N . SER A 1 233 ? 9.310 -9.524 -18.057 1.00 96.06 233 SER A N 1
ATOM 1849 C CA . SER A 1 233 ? 10.083 -10.062 -19.188 1.00 96.06 233 SER A CA 1
ATOM 1850 C C . SER A 1 233 ? 11.368 -9.261 -19.378 1.00 96.06 233 SER A C 1
ATOM 1852 O O . SER A 1 233 ? 11.375 -8.072 -19.060 1.00 96.06 233 SER A O 1
ATOM 1854 N N . SER A 1 234 ? 12.417 -9.854 -19.946 1.00 95.31 234 SER A N 1
ATOM 1855 C CA . SER A 1 234 ? 13.667 -9.145 -20.250 1.00 95.31 234 SER A CA 1
ATOM 1856 C C . SER A 1 234 ? 13.484 -8.011 -21.265 1.00 95.31 234 SER A C 1
ATOM 1858 O O . SER A 1 234 ? 14.219 -7.036 -21.211 1.00 95.31 234 SER A O 1
ATOM 1860 N N . GLU A 1 235 ? 12.489 -8.107 -22.155 1.00 94.12 235 GLU A N 1
ATOM 1861 C CA . GLU A 1 235 ? 12.189 -7.080 -23.165 1.00 94.12 235 GLU A CA 1
ATOM 1862 C C . GLU A 1 235 ? 11.479 -5.854 -22.564 1.00 94.12 235 GLU A C 1
ATOM 1864 O O . GLU A 1 235 ? 11.877 -4.720 -22.809 1.00 94.12 235 GLU A O 1
ATOM 1869 N N . LYS A 1 236 ? 10.415 -6.065 -21.774 1.00 94.69 236 LYS A N 1
ATOM 1870 C CA . LYS A 1 236 ? 9.509 -4.978 -21.328 1.00 94.69 236 LYS A CA 1
ATOM 1871 C C . LYS A 1 236 ? 9.571 -4.672 -19.835 1.00 94.69 236 LYS A C 1
ATOM 1873 O O . LYS A 1 236 ? 8.766 -3.880 -19.337 1.00 94.69 236 LYS A O 1
ATOM 1878 N N . GLY A 1 237 ? 10.483 -5.321 -19.117 1.00 96.44 237 GLY A N 1
ATOM 1879 C CA . GLY A 1 237 ? 10.720 -5.104 -17.694 1.00 96.44 237 GLY A CA 1
ATOM 1880 C C . GLY A 1 237 ? 9.610 -5.616 -16.792 1.00 96.44 237 GLY A C 1
ATOM 1881 O O . GLY A 1 237 ? 8.889 -6.555 -17.131 1.00 96.44 237 GLY A O 1
ATOM 1882 N N . ILE A 1 238 ? 9.501 -4.969 -15.631 1.00 97.81 238 ILE A N 1
ATOM 1883 C CA . ILE A 1 238 ? 8.511 -5.231 -14.584 1.00 97.81 238 ILE A CA 1
ATOM 1884 C C . ILE A 1 238 ? 7.328 -4.282 -14.786 1.00 97.81 238 ILE A C 1
ATOM 1886 O O . ILE A 1 238 ? 7.491 -3.063 -14.796 1.00 97.81 238 ILE A O 1
ATOM 1890 N N . GLN A 1 239 ? 6.126 -4.832 -14.923 1.00 97.25 239 GLN A N 1
ATOM 1891 C CA . GLN A 1 239 ? 4.899 -4.075 -15.142 1.00 97.25 239 GLN A CA 1
ATOM 1892 C C . GLN A 1 239 ? 3.808 -4.515 -14.178 1.00 97.25 239 GLN A C 1
ATOM 1894 O O . GLN A 1 239 ? 3.646 -5.702 -13.903 1.00 97.25 239 GLN A O 1
ATOM 1899 N N . PHE A 1 240 ? 2.991 -3.555 -13.757 1.00 97.44 240 PHE A N 1
ATOM 1900 C CA . PHE A 1 240 ? 1.774 -3.808 -12.999 1.00 97.44 240 PHE A CA 1
ATOM 1901 C C . PHE A 1 240 ? 0.568 -3.353 -13.811 1.00 97.44 240 PHE A C 1
ATOM 1903 O O . PHE A 1 240 ? 0.493 -2.203 -14.249 1.00 97.44 240 PHE A O 1
ATOM 1910 N N . ARG A 1 241 ? -0.371 -4.264 -14.052 1.00 96.31 241 ARG A N 1
ATOM 1911 C CA . ARG A 1 241 ? -1.589 -3.986 -14.818 1.00 96.31 241 ARG A CA 1
ATOM 1912 C C . ARG A 1 241 ? -2.776 -4.083 -13.884 1.00 96.31 241 ARG A C 1
ATOM 1914 O O . ARG A 1 241 ? -2.917 -5.089 -13.201 1.00 96.31 241 ARG A O 1
ATOM 1921 N N . PHE A 1 242 ? -3.635 -3.073 -13.873 1.00 96.25 242 PHE A N 1
ATOM 1922 C CA . PHE A 1 242 ? -4.743 -2.948 -12.923 1.00 96.25 242 PHE A CA 1
ATOM 1923 C C . PHE A 1 242 ? -6.085 -3.082 -13.631 1.00 96.25 242 PHE A C 1
ATOM 1925 O O . PHE A 1 242 ? -6.194 -2.817 -14.830 1.00 96.25 242 PHE A O 1
ATOM 1932 N N . ASN A 1 243 ? -7.109 -3.482 -12.879 1.00 94.38 243 ASN A N 1
ATOM 1933 C CA . ASN A 1 243 ? -8.447 -3.688 -13.410 1.00 94.38 243 ASN A CA 1
ATOM 1934 C C . ASN A 1 243 ? -9.077 -2.358 -13.859 1.00 94.38 243 ASN A C 1
ATOM 1936 O O . ASN A 1 243 ? -9.394 -1.492 -13.049 1.00 94.38 243 ASN A O 1
ATOM 1940 N N . THR A 1 244 ? -9.327 -2.223 -15.158 1.00 94.00 244 THR A N 1
ATOM 1941 C CA . THR A 1 244 ? -9.907 -1.026 -15.787 1.00 94.00 244 THR A CA 1
ATOM 1942 C C . THR A 1 244 ? -11.369 -0.768 -15.414 1.00 94.00 244 THR A C 1
ATOM 1944 O O . THR A 1 244 ? -11.886 0.304 -15.719 1.00 94.00 244 THR A O 1
ATOM 1947 N N . LYS A 1 245 ? -12.049 -1.723 -14.762 1.00 92.50 245 LYS A N 1
ATOM 1948 C CA . LYS A 1 245 ? -13.407 -1.545 -14.219 1.00 92.50 245 LYS A CA 1
ATOM 1949 C C . LYS A 1 245 ? -13.407 -0.930 -12.812 1.00 92.50 245 LYS A C 1
ATOM 1951 O O . LYS A 1 245 ? -14.468 -0.557 -12.320 1.00 92.50 245 LYS A O 1
ATOM 1956 N N . LYS A 1 246 ? -12.243 -0.850 -12.158 1.00 91.56 246 LYS A N 1
ATOM 1957 C CA . LYS A 1 246 ? -12.060 -0.241 -10.834 1.00 91.56 246 LYS A CA 1
ATOM 1958 C C . LYS A 1 246 ? -11.687 1.236 -10.959 1.00 91.56 246 LYS A C 1
ATOM 1960 O O . LYS A 1 246 ? -11.302 1.715 -12.027 1.00 91.56 246 LYS A O 1
ATOM 1965 N N . ASP A 1 247 ? -11.788 1.956 -9.844 1.00 90.88 247 ASP A N 1
ATOM 1966 C CA . ASP A 1 247 ? -11.276 3.321 -9.759 1.00 90.88 247 ASP A CA 1
ATOM 1967 C C . ASP A 1 247 ? -9.752 3.342 -9.980 1.00 90.88 247 ASP A C 1
ATOM 1969 O O . ASP A 1 247 ? -9.004 2.542 -9.416 1.00 90.88 247 ASP A O 1
ATOM 1973 N N . ALA A 1 248 ? -9.284 4.282 -10.798 1.00 95.00 248 ALA A N 1
ATOM 1974 C CA . ALA A 1 248 ? -7.878 4.425 -11.169 1.00 95.00 248 ALA A CA 1
ATOM 1975 C C . ALA A 1 248 ? -6.996 4.940 -10.022 1.00 95.00 248 ALA A C 1
ATOM 1977 O O . ALA A 1 248 ? -5.772 4.848 -10.082 1.00 95.00 248 ALA A O 1
ATOM 1978 N N . LYS A 1 249 ? -7.604 5.451 -8.953 1.00 95.12 249 LYS A N 1
ATOM 1979 C CA . LYS A 1 249 ? -6.900 5.998 -7.794 1.00 95.12 249 LYS A CA 1
ATOM 1980 C C . LYS A 1 249 ? -5.914 5.014 -7.160 1.00 95.12 249 LYS A C 1
ATOM 1982 O O . LYS A 1 249 ? -4.809 5.414 -6.803 1.00 95.12 249 LYS A O 1
ATOM 1987 N N . TYR A 1 250 ? -6.279 3.732 -7.064 1.00 95.81 250 TYR A N 1
ATOM 1988 C CA . TYR A 1 250 ? -5.373 2.704 -6.543 1.00 95.81 250 TYR A CA 1
ATOM 1989 C C . TYR A 1 250 ? -4.148 2.517 -7.448 1.00 95.81 250 TYR A C 1
ATOM 1991 O O . TYR A 1 250 ? -3.026 2.508 -6.948 1.00 95.81 250 TYR A O 1
ATOM 1999 N N . ARG A 1 251 ? -4.342 2.452 -8.776 1.00 96.88 251 ARG A N 1
ATOM 2000 C CA . ARG A 1 251 ? -3.249 2.415 -9.767 1.00 96.88 251 ARG A CA 1
ATOM 2001 C C . ARG A 1 251 ? -2.298 3.596 -9.568 1.00 96.88 251 ARG A C 1
ATOM 2003 O O . ARG A 1 251 ? -1.086 3.406 -9.559 1.00 96.88 251 ARG A O 1
ATOM 2010 N N . ASP A 1 252 ? -2.838 4.802 -9.418 1.00 97.00 252 ASP A N 1
ATOM 2011 C CA . ASP A 1 252 ? -2.031 6.019 -9.297 1.00 97.00 252 ASP A CA 1
ATOM 2012 C C . ASP A 1 252 ? -1.220 6.028 -7.993 1.00 97.00 252 ASP A C 1
ATOM 2014 O O . ASP A 1 252 ? -0.035 6.365 -7.994 1.00 97.00 252 ASP A O 1
ATOM 2018 N N . PHE A 1 253 ? -1.833 5.616 -6.877 1.00 97.38 253 PHE A N 1
ATOM 2019 C CA . PHE A 1 253 ? -1.113 5.439 -5.616 1.00 97.38 253 PHE A CA 1
ATOM 2020 C C . PHE A 1 253 ? -0.033 4.367 -5.737 1.00 97.38 253 PHE A C 1
ATOM 2022 O O . PHE A 1 253 ? 1.098 4.606 -5.318 1.00 97.38 253 PHE A O 1
ATOM 2029 N N . PHE A 1 254 ? -0.345 3.229 -6.357 1.00 98.19 254 PHE A N 1
ATOM 2030 C CA . PHE A 1 254 ? 0.606 2.144 -6.548 1.00 98.19 254 PHE A CA 1
ATOM 2031 C C . PHE A 1 254 ? 1.818 2.572 -7.361 1.00 98.19 254 PHE A C 1
ATOM 2033 O O . PHE A 1 254 ? 2.936 2.383 -6.894 1.00 98.19 254 PHE A O 1
ATOM 2040 N N . TRP A 1 255 ? 1.636 3.194 -8.526 1.00 98.06 255 TRP A N 1
ATOM 2041 C CA . TRP A 1 255 ? 2.770 3.614 -9.352 1.00 98.06 255 TRP A CA 1
ATOM 2042 C C . TRP A 1 255 ? 3.658 4.641 -8.661 1.00 98.06 255 TRP A C 1
ATOM 2044 O O . TRP A 1 255 ? 4.878 4.521 -8.723 1.00 98.06 255 TRP A O 1
ATOM 2054 N N . ASN A 1 256 ? 3.079 5.605 -7.943 1.00 98.25 256 ASN A N 1
ATOM 2055 C CA . ASN A 1 256 ? 3.867 6.549 -7.153 1.00 98.25 256 ASN A CA 1
ATOM 2056 C C . ASN A 1 256 ? 4.695 5.840 -6.066 1.00 98.25 256 ASN A C 1
ATOM 2058 O O . ASN A 1 256 ? 5.866 6.157 -5.867 1.00 98.25 256 ASN A O 1
ATOM 2062 N N . GLN A 1 257 ? 4.098 4.882 -5.356 1.00 98.31 257 GLN A N 1
ATOM 2063 C CA . GLN A 1 257 ? 4.781 4.156 -4.285 1.00 98.31 257 GLN A CA 1
ATOM 2064 C C . GLN A 1 257 ? 5.827 3.170 -4.821 1.00 98.31 257 GLN A C 1
ATOM 2066 O O . GLN A 1 257 ? 6.927 3.084 -4.278 1.00 98.31 257 GLN A O 1
ATOM 2071 N N . PHE A 1 258 ? 5.536 2.495 -5.930 1.00 98.44 258 PHE A N 1
ATOM 2072 C CA . PHE A 1 258 ? 6.487 1.622 -6.602 1.00 98.44 258 PHE A CA 1
ATOM 2073 C C . PHE A 1 258 ? 7.673 2.405 -7.184 1.00 98.44 258 PHE A C 1
ATOM 2075 O O . PHE A 1 258 ? 8.810 1.959 -7.050 1.00 98.44 258 PHE A O 1
ATOM 2082 N N . ALA A 1 259 ? 7.444 3.603 -7.735 1.00 98.56 259 ALA A N 1
ATOM 2083 C CA . ALA A 1 259 ? 8.518 4.490 -8.179 1.00 98.56 259 ALA A CA 1
ATOM 2084 C C . ALA A 1 259 ? 9.476 4.832 -7.029 1.00 98.56 259 ALA A C 1
ATOM 2086 O O . ALA A 1 259 ? 10.683 4.660 -7.171 1.00 98.56 259 ALA A O 1
ATOM 2087 N N . LYS A 1 260 ? 8.943 5.240 -5.866 1.00 98.44 260 LYS A N 1
ATOM 2088 C CA . LYS A 1 260 ? 9.750 5.519 -4.663 1.00 98.44 260 LYS A CA 1
ATOM 2089 C C . LYS A 1 260 ? 10.544 4.292 -4.209 1.00 98.44 260 LYS A C 1
ATOM 2091 O O . LYS A 1 260 ? 11.719 4.408 -3.873 1.00 98.44 260 LYS A O 1
ATOM 2096 N N . TYR A 1 261 ? 9.918 3.117 -4.230 1.00 98.31 261 TYR A N 1
ATOM 2097 C CA . TYR A 1 261 ? 10.572 1.856 -3.891 1.00 98.31 261 TYR A CA 1
ATOM 2098 C C . TYR A 1 261 ? 11.735 1.530 -4.846 1.00 98.31 261 TYR A C 1
ATOM 2100 O O . TYR A 1 261 ? 12.835 1.213 -4.391 1.00 98.31 261 TYR A O 1
ATOM 2108 N N . ALA A 1 262 ? 11.536 1.669 -6.161 1.00 98.44 262 ALA A N 1
ATOM 2109 C CA . ALA A 1 262 ? 12.585 1.463 -7.162 1.00 98.44 262 ALA A CA 1
ATOM 2110 C C . ALA A 1 262 ? 13.724 2.495 -7.033 1.00 98.44 262 ALA A C 1
ATOM 2112 O O . ALA A 1 262 ? 14.900 2.133 -7.081 1.00 98.44 262 ALA A O 1
ATOM 2113 N N . GLU A 1 263 ? 13.393 3.769 -6.803 1.00 98.62 263 GLU A N 1
ATOM 2114 C CA . GLU A 1 263 ? 14.364 4.843 -6.547 1.00 98.62 263 GLU A CA 1
ATOM 2115 C C . GLU A 1 263 ? 15.204 4.554 -5.290 1.00 98.62 263 GLU A C 1
ATOM 2117 O O . GLU A 1 263 ? 16.425 4.740 -5.301 1.00 98.62 263 GLU A O 1
ATOM 2122 N N . GLY A 1 264 ? 14.575 4.040 -4.226 1.00 98.12 264 GLY A N 1
ATOM 2123 C CA . GLY A 1 264 ? 15.249 3.600 -3.005 1.00 98.12 264 GLY A CA 1
ATOM 2124 C C . GLY A 1 264 ? 16.262 2.485 -3.267 1.00 98.12 264 GLY A C 1
ATOM 2125 O O . GLY A 1 264 ? 17.416 2.594 -2.846 1.00 98.12 264 GLY A O 1
ATOM 2126 N N . TRP A 1 265 ? 15.877 1.459 -4.033 1.00 97.81 265 TRP A N 1
ATOM 2127 C CA . TRP A 1 265 ? 16.801 0.403 -4.459 1.00 97.81 265 TRP A CA 1
ATOM 2128 C C . TRP A 1 265 ? 17.974 0.946 -5.268 1.00 97.81 265 TRP A C 1
ATOM 2130 O O . TRP A 1 265 ? 19.118 0.616 -4.955 1.00 97.81 265 TRP A O 1
ATOM 2140 N N . LYS A 1 266 ? 17.719 1.807 -6.262 1.00 98.31 266 LYS A N 1
ATOM 2141 C CA . LYS A 1 266 ? 18.788 2.399 -7.078 1.00 98.31 266 LYS A CA 1
ATOM 2142 C C . LYS A 1 266 ? 19.771 3.187 -6.225 1.00 98.31 266 LYS A C 1
ATOM 2144 O O . LYS A 1 266 ? 20.978 3.023 -6.377 1.00 98.31 266 LYS A O 1
ATOM 2149 N N . LYS A 1 267 ? 19.273 3.992 -5.282 1.00 98.44 267 LYS A N 1
ATOM 2150 C CA . LYS A 1 267 ? 20.119 4.756 -4.358 1.0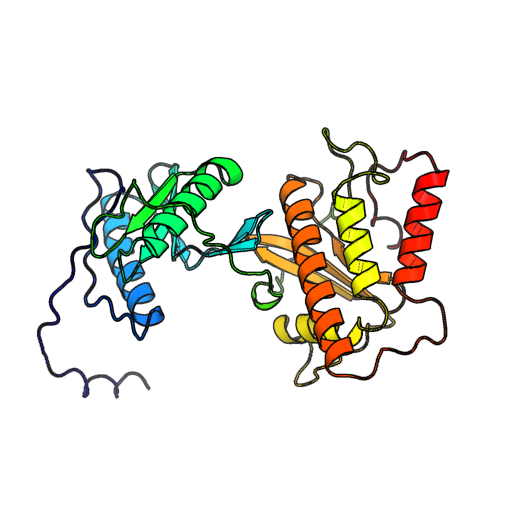0 98.44 267 LYS A CA 1
ATOM 2151 C C . LYS A 1 267 ? 21.034 3.844 -3.542 1.00 98.44 267 LYS A C 1
ATOM 2153 O O . LYS A 1 267 ? 22.217 4.147 -3.419 1.00 98.44 267 LYS A O 1
ATOM 2158 N N . VAL A 1 268 ? 20.507 2.745 -2.998 1.00 97.69 268 VAL A N 1
ATOM 2159 C CA . VAL A 1 268 ? 21.306 1.781 -2.226 1.00 97.69 268 VAL A CA 1
ATOM 2160 C C . VAL A 1 268 ? 22.337 1.091 -3.121 1.00 97.69 268 VAL A C 1
ATOM 2162 O O . VAL A 1 268 ? 23.511 1.084 -2.781 1.00 97.69 268 VAL A O 1
ATOM 2165 N N . ILE A 1 269 ? 21.936 0.575 -4.285 1.00 97.38 269 ILE A N 1
ATOM 2166 C CA . ILE A 1 269 ? 22.833 -0.124 -5.222 1.00 97.38 269 ILE A CA 1
ATOM 2167 C C . ILE A 1 269 ? 24.008 0.760 -5.645 1.00 97.38 269 ILE A C 1
ATOM 2169 O O . ILE A 1 269 ? 25.153 0.315 -5.600 1.00 97.38 269 ILE A O 1
ATOM 2173 N N . LEU A 1 270 ? 23.730 2.013 -6.017 1.00 97.50 270 LEU A N 1
ATOM 2174 C CA . LEU A 1 270 ? 24.758 2.961 -6.441 1.00 97.50 270 LEU A CA 1
ATOM 2175 C C . LEU A 1 270 ? 25.673 3.367 -5.284 1.00 97.50 270 LEU A C 1
ATOM 2177 O O . LEU A 1 270 ? 26.883 3.448 -5.468 1.00 97.50 270 LEU A O 1
ATOM 2181 N N . LYS A 1 271 ? 25.112 3.600 -4.091 1.00 98.06 271 LYS A N 1
ATOM 2182 C CA . LYS A 1 271 ? 25.891 3.955 -2.899 1.00 98.06 271 LYS A CA 1
ATOM 2183 C C . LYS A 1 271 ? 26.840 2.828 -2.485 1.00 98.06 271 LYS A C 1
ATOM 2185 O O . LYS A 1 271 ? 27.981 3.096 -2.133 1.00 98.06 271 LYS A O 1
ATOM 2190 N N . GLU A 1 272 ? 26.358 1.591 -2.513 1.00 97.81 272 GLU A N 1
ATOM 2191 C CA . GLU A 1 272 ? 27.105 0.411 -2.070 1.00 97.81 272 GLU A CA 1
ATOM 2192 C C . GLU A 1 272 ? 27.952 -0.217 -3.197 1.00 97.81 272 GLU A C 1
ATOM 2194 O O . GLU A 1 272 ? 28.595 -1.244 -2.983 1.00 97.81 272 GLU A O 1
ATOM 2199 N N . GLY A 1 273 ? 27.945 0.365 -4.404 1.00 97.44 273 GLY A N 1
ATOM 2200 C CA . GLY A 1 273 ? 28.764 -0.077 -5.535 1.00 97.44 273 GLY A CA 1
ATOM 2201 C C . GLY A 1 273 ? 28.435 -1.480 -6.048 1.00 97.44 273 GLY A C 1
ATOM 2202 O O . GLY A 1 273 ? 29.334 -2.197 -6.489 1.00 97.44 273 GLY A O 1
ATOM 2203 N N . TRP A 1 274 ? 27.175 -1.924 -5.964 1.00 97.19 274 TRP A N 1
ATOM 2204 C CA . TRP A 1 274 ? 26.838 -3.274 -6.428 1.00 97.19 274 TRP A CA 1
ATOM 2205 C C . TRP A 1 274 ? 26.841 -3.379 -7.961 1.00 97.19 274 TRP A C 1
ATOM 2207 O O . TRP A 1 274 ? 26.537 -2.399 -8.644 1.00 97.19 274 TRP A O 1
ATOM 2217 N N . PRO A 1 275 ? 27.130 -4.572 -8.522 1.00 97.12 275 PRO A N 1
ATOM 2218 C CA . PRO A 1 275 ? 27.172 -4.760 -9.968 1.00 97.12 275 PRO A CA 1
ATOM 2219 C C . PRO A 1 275 ? 25.829 -4.472 -10.646 1.00 97.12 275 PRO A C 1
ATOM 2221 O O . PRO A 1 275 ? 24.822 -5.103 -10.332 1.00 97.12 275 PRO A O 1
ATOM 2224 N N . LEU A 1 276 ? 25.839 -3.577 -11.630 1.00 97.44 276 LEU A N 1
ATOM 2225 C CA . LEU A 1 276 ? 24.668 -3.251 -12.440 1.00 97.44 276 LEU A CA 1
ATOM 2226 C C . LEU A 1 276 ? 24.361 -4.350 -13.467 1.00 97.44 276 LEU A C 1
ATOM 2228 O O . LEU A 1 276 ? 25.253 -5.089 -13.905 1.00 97.44 276 LEU A O 1
ATOM 2232 N N . ASP A 1 277 ? 23.096 -4.453 -13.861 1.00 96.56 277 ASP A N 1
ATOM 2233 C CA . ASP A 1 277 ? 22.673 -5.299 -14.971 1.00 96.56 277 ASP A CA 1
ATOM 2234 C C . ASP A 1 277 ? 23.314 -4.806 -16.274 1.00 96.56 277 ASP A C 1
ATOM 2236 O O . ASP A 1 277 ? 23.412 -3.607 -16.534 1.00 96.56 277 ASP A O 1
ATOM 2240 N N . GLN A 1 278 ? 23.802 -5.756 -17.069 1.00 93.88 278 GLN A N 1
ATOM 2241 C CA . GLN A 1 278 ? 24.438 -5.491 -18.355 1.00 93.88 278 GLN A CA 1
ATOM 2242 C C . GLN A 1 278 ? 23.464 -5.859 -19.466 1.00 93.88 278 GLN A C 1
ATOM 2244 O O . GLN A 1 278 ? 22.892 -6.953 -19.455 1.00 93.88 278 GLN A O 1
ATOM 2249 N N . TYR A 1 279 ? 23.316 -4.976 -20.446 1.00 88.69 279 TYR A N 1
ATOM 2250 C CA . TYR A 1 279 ? 22.472 -5.214 -21.608 1.00 88.69 279 TYR A CA 1
ATOM 2251 C C . TYR A 1 279 ? 23.333 -5.469 -22.837 1.00 88.69 279 TYR A C 1
ATOM 2253 O O . TYR A 1 279 ? 24.340 -4.796 -23.045 1.00 88.69 279 TYR A O 1
ATOM 2261 N N . LYS A 1 280 ? 22.929 -6.446 -23.649 1.00 77.81 280 LYS A N 1
ATOM 2262 C CA . LYS A 1 280 ? 23.514 -6.669 -24.978 1.00 77.81 280 LYS A CA 1
ATOM 2263 C C . LYS A 1 280 ? 22.699 -5.992 -26.084 1.00 77.81 280 LYS A C 1
ATOM 2265 O O . LYS A 1 280 ? 23.286 -5.557 -27.064 1.00 77.81 280 LYS A O 1
ATOM 2270 N N . ASP A 1 281 ? 21.387 -5.855 -25.874 1.00 77.12 281 ASP A N 1
ATOM 2271 C CA . ASP A 1 281 ? 20.402 -5.348 -26.837 1.00 77.12 281 ASP A CA 1
ATOM 2272 C C . ASP A 1 281 ? 19.447 -4.332 -26.167 1.00 77.12 281 ASP A C 1
ATOM 2274 O O . ASP A 1 281 ? 19.718 -3.845 -25.065 1.00 77.12 281 ASP A O 1
ATOM 2278 N N . ASN A 1 282 ? 18.308 -4.036 -26.814 1.00 77.00 282 ASN A N 1
ATOM 2279 C CA . ASN A 1 282 ? 17.202 -3.263 -26.237 1.00 77.00 282 ASN A CA 1
ATOM 2280 C C . ASN A 1 282 ? 16.866 -3.729 -24.811 1.00 77.00 282 ASN A C 1
ATOM 2282 O O . ASN A 1 282 ? 16.667 -4.919 -24.562 1.00 77.00 282 ASN A O 1
ATOM 2286 N N . HIS A 1 283 ? 16.748 -2.768 -23.896 1.00 89.81 283 HIS A N 1
ATOM 2287 C CA . HIS A 1 283 ? 16.416 -3.006 -22.494 1.00 89.81 283 HIS A CA 1
ATOM 2288 C C . HIS A 1 283 ? 15.068 -2.374 -22.113 1.00 89.81 283 HIS A C 1
ATOM 2290 O O . HIS A 1 283 ? 14.561 -1.508 -22.840 1.00 89.81 283 HIS A O 1
ATOM 2296 N N . PRO A 1 284 ? 14.464 -2.774 -20.976 1.00 95.06 284 PRO A N 1
ATOM 2297 C CA . PRO A 1 284 ? 13.109 -2.371 -20.606 1.00 95.06 284 PRO A CA 1
ATOM 2298 C C . PRO A 1 284 ? 12.828 -0.871 -20.620 1.00 95.06 284 PRO A C 1
ATOM 2300 O O . PRO A 1 284 ? 11.724 -0.445 -20.972 1.00 95.06 284 PRO A O 1
ATOM 2303 N N . TYR A 1 285 ? 13.810 -0.054 -20.239 1.00 96.50 285 TYR A N 1
ATOM 2304 C CA . TYR A 1 285 ? 13.637 1.392 -20.239 1.00 96.50 285 TYR A CA 1
ATOM 2305 C C . TYR A 1 285 ? 13.597 1.982 -21.658 1.00 96.50 285 TYR A C 1
ATOM 2307 O O . TYR A 1 285 ? 12.777 2.864 -21.920 1.00 96.50 285 TYR A O 1
ATOM 2315 N N . GLU A 1 286 ? 14.392 1.468 -22.602 1.00 94.69 286 GLU A N 1
ATOM 2316 C CA . GLU A 1 286 ? 14.300 1.859 -24.019 1.00 94.69 286 GLU A CA 1
ATOM 2317 C C . GLU A 1 286 ? 12.954 1.461 -24.621 1.00 94.69 286 GLU A C 1
ATOM 2319 O O . GLU A 1 286 ? 12.311 2.279 -25.283 1.00 94.69 286 GLU A O 1
ATOM 2324 N N . TRP A 1 287 ? 12.471 0.251 -24.311 1.00 93.81 287 TRP A N 1
ATOM 2325 C CA . TRP A 1 287 ? 11.126 -0.182 -24.695 1.00 93.81 287 TRP A CA 1
ATOM 2326 C C . TRP A 1 287 ? 10.056 0.799 -24.189 1.00 93.81 287 TRP A C 1
ATOM 2328 O O . TRP A 1 287 ? 9.180 1.224 -24.948 1.00 93.81 287 TRP A O 1
ATOM 2338 N N . TYR A 1 288 ? 10.143 1.219 -22.923 1.00 94.31 288 TYR A N 1
ATOM 2339 C CA . TYR A 1 288 ? 9.193 2.173 -22.354 1.00 94.31 288 TYR A CA 1
ATOM 2340 C C . TYR A 1 288 ? 9.280 3.554 -23.023 1.00 94.31 288 TYR A C 1
ATOM 2342 O O . TYR A 1 288 ? 8.250 4.160 -23.327 1.00 94.31 288 TYR A O 1
ATOM 2350 N N . LYS A 1 289 ? 10.487 4.060 -23.303 1.00 94.06 289 LYS A N 1
ATOM 2351 C CA . LYS A 1 289 ? 10.658 5.330 -24.028 1.00 94.06 289 LYS A CA 1
ATOM 2352 C C . LYS A 1 289 ? 10.059 5.261 -25.431 1.00 94.06 289 LYS A C 1
ATOM 2354 O O . LYS A 1 289 ? 9.409 6.216 -25.853 1.00 94.06 289 LYS A O 1
ATOM 2359 N N . PHE A 1 290 ? 10.228 4.142 -26.133 1.00 91.31 290 PHE A N 1
ATOM 2360 C CA . PHE A 1 290 ? 9.606 3.915 -27.436 1.00 91.31 290 PHE A CA 1
ATOM 2361 C C . PHE A 1 290 ? 8.072 3.936 -27.345 1.00 91.31 290 PHE A C 1
ATOM 2363 O O . PHE A 1 290 ? 7.418 4.646 -28.111 1.00 91.31 290 PHE A O 1
ATOM 2370 N N . LEU A 1 291 ? 7.493 3.240 -26.359 1.00 89.19 291 LEU A N 1
ATOM 2371 C CA . LEU A 1 291 ? 6.054 3.279 -26.067 1.00 89.19 291 LEU A CA 1
ATOM 2372 C C . LEU A 1 291 ? 5.564 4.720 -25.831 1.00 89.19 291 LEU A C 1
ATOM 2374 O O . LEU A 1 291 ? 4.576 5.157 -26.427 1.00 89.19 291 LEU A O 1
ATOM 2378 N N . GLU A 1 292 ? 6.263 5.480 -24.987 1.00 88.31 292 GLU A N 1
ATOM 2379 C CA . GLU A 1 292 ? 5.925 6.868 -24.663 1.00 88.31 292 GLU A CA 1
ATOM 2380 C C . GLU A 1 292 ? 6.009 7.790 -25.893 1.00 88.31 292 GLU A C 1
ATOM 2382 O O . GLU A 1 292 ? 5.153 8.656 -26.076 1.00 88.31 292 GLU A O 1
ATOM 2387 N N . GLN A 1 293 ? 7.004 7.599 -26.763 1.00 87.56 293 GLN A N 1
ATOM 2388 C CA . GLN A 1 293 ? 7.160 8.366 -28.002 1.00 87.56 293 GLN A CA 1
ATOM 2389 C C . GLN A 1 293 ? 6.068 8.060 -29.030 1.00 87.56 293 GLN A C 1
ATOM 2391 O O . GLN A 1 293 ? 5.534 8.991 -29.631 1.00 87.56 293 GLN A O 1
ATOM 2396 N N . ASN A 1 294 ? 5.697 6.793 -29.220 1.00 83.00 294 ASN A N 1
ATOM 2397 C CA . ASN A 1 294 ? 4.646 6.438 -30.179 1.00 83.00 294 ASN A CA 1
ATOM 2398 C C . ASN A 1 294 ? 3.264 6.886 -29.702 1.00 83.00 294 ASN A C 1
ATOM 2400 O O . ASN A 1 294 ? 2.513 7.477 -30.472 1.00 83.00 294 ASN A O 1
ATOM 2404 N N . THR A 1 295 ? 2.993 6.786 -28.397 1.00 81.12 295 THR A N 1
ATOM 2405 C CA . THR A 1 295 ? 1.743 7.307 -27.815 1.00 81.12 295 THR A CA 1
ATOM 2406 C C . THR A 1 295 ? 1.589 8.825 -28.032 1.00 81.12 295 THR A C 1
ATOM 2408 O O . THR A 1 295 ? 0.469 9.333 -28.110 1.00 81.12 295 THR A O 1
ATOM 2411 N N . LYS A 1 296 ? 2.697 9.581 -28.148 1.00 72.50 296 LYS A N 1
ATOM 2412 C CA . LYS A 1 296 ? 2.664 11.013 -28.508 1.00 72.50 296 LYS A CA 1
ATOM 2413 C C . LYS A 1 296 ? 2.264 11.241 -29.966 1.00 72.50 296 LYS A C 1
ATOM 2415 O O . LYS A 1 296 ? 1.536 12.195 -30.233 1.00 72.50 296 LYS A O 1
ATOM 2420 N N . LYS A 1 297 ? 2.748 10.403 -30.889 1.00 64.06 297 LYS A N 1
ATOM 2421 C CA . LYS A 1 297 ? 2.521 10.546 -32.337 1.00 64.06 297 LYS A CA 1
ATOM 2422 C C . LYS A 1 297 ? 1.075 10.237 -32.727 1.00 64.06 297 LYS A C 1
ATOM 2424 O O . LYS A 1 297 ? 0.504 10.966 -33.528 1.00 64.06 297 LYS A O 1
ATOM 2429 N N . ASP A 1 298 ? 0.455 9.254 -32.079 1.00 60.28 298 ASP A N 1
ATOM 2430 C CA . ASP A 1 298 ? -0.888 8.776 -32.444 1.00 60.28 298 ASP A CA 1
ATOM 2431 C C . ASP A 1 298 ? -2.040 9.651 -31.907 1.00 60.28 298 ASP A C 1
ATOM 2433 O O . ASP A 1 298 ? -3.216 9.286 -31.980 1.00 60.28 298 ASP A O 1
ATOM 2437 N N . GLY A 1 299 ? -1.738 10.821 -31.324 1.00 52.12 299 GLY A N 1
ATOM 2438 C CA . GLY A 1 299 ? -2.746 11.772 -30.833 1.00 52.12 299 GLY A CA 1
ATOM 2439 C C . GLY A 1 299 ? -3.632 11.249 -29.688 1.00 52.12 299 GLY A C 1
ATOM 2440 O O . GLY A 1 299 ? -4.569 11.941 -29.282 1.00 52.12 299 GLY A O 1
ATOM 2441 N N . ALA A 1 300 ? -3.311 10.066 -29.147 1.00 50.50 300 ALA A N 1
ATOM 2442 C CA . ALA A 1 300 ? -4.019 9.333 -28.101 1.00 50.50 300 ALA A CA 1
ATOM 2443 C C . ALA A 1 300 ? -5.528 9.154 -28.372 1.00 50.50 300 ALA A C 1
ATOM 2445 O O . ALA A 1 300 ? -6.371 9.713 -27.668 1.00 50.50 300 ALA A O 1
ATOM 2446 N N . LYS A 1 301 ? -5.866 8.309 -29.357 1.00 47.00 301 LYS A N 1
ATOM 2447 C CA . LYS A 1 301 ? -7.141 7.559 -29.352 1.00 47.00 301 LYS A CA 1
ATOM 2448 C C . LYS A 1 301 ? -7.088 6.300 -28.470 1.00 47.00 301 LYS A C 1
ATOM 2450 O O . LYS A 1 301 ? -8.121 5.665 -28.264 1.00 47.00 301 LYS A O 1
ATOM 2455 N N . ASP A 1 302 ? -5.927 5.961 -27.909 1.00 54.31 302 ASP A N 1
ATOM 2456 C CA . ASP A 1 302 ? -5.760 4.759 -27.094 1.00 54.31 302 ASP A CA 1
ATOM 2457 C C . ASP A 1 302 ? -6.412 4.907 -25.722 1.00 54.31 302 ASP A C 1
ATOM 2459 O O . ASP A 1 302 ? -5.880 5.501 -24.783 1.00 54.31 302 ASP A O 1
ATOM 2463 N N . LEU A 1 303 ? -7.596 4.310 -25.601 1.00 58.50 303 LEU A N 1
ATOM 2464 C CA . LEU A 1 303 ? -8.358 4.240 -24.357 1.00 58.50 303 LEU A CA 1
ATOM 2465 C C . LEU A 1 303 ? -7.640 3.411 -23.275 1.00 58.50 303 LEU A C 1
ATOM 2467 O O . LEU A 1 303 ? -8.010 3.508 -22.100 1.00 58.50 303 LEU A O 1
ATOM 2471 N N . LYS A 1 304 ? -6.645 2.587 -23.650 1.00 64.81 304 LYS A N 1
ATOM 2472 C CA . LYS A 1 304 ? -5.921 1.653 -22.772 1.00 64.81 304 LYS A CA 1
ATOM 2473 C C . LYS A 1 304 ? -4.503 1.378 -23.288 1.00 64.81 304 LYS A C 1
ATOM 2475 O O . LYS A 1 304 ? -4.333 1.011 -24.443 1.00 64.81 304 LYS A O 1
ATOM 2480 N N . ILE A 1 305 ? -3.508 1.452 -22.405 1.00 69.12 305 ILE A N 1
ATOM 2481 C CA . ILE A 1 305 ? -2.114 1.068 -22.675 1.00 69.12 305 ILE A CA 1
ATOM 2482 C C . ILE A 1 305 ? -1.820 -0.245 -21.944 1.00 69.12 305 ILE A C 1
ATOM 2484 O O . ILE A 1 305 ? -2.098 -0.375 -20.750 1.00 69.12 305 ILE A O 1
ATOM 2488 N N . GLY A 1 306 ? -1.245 -1.219 -22.654 1.00 60.03 306 GLY A N 1
ATOM 2489 C CA . GLY A 1 306 ? -0.836 -2.517 -22.097 1.00 60.03 306 GLY A CA 1
ATOM 2490 C C . GLY A 1 306 ? -1.623 -3.737 -22.591 1.00 60.03 306 GLY A C 1
ATOM 2491 O O . GLY A 1 306 ? -1.397 -4.827 -22.072 1.00 60.03 306 GLY A O 1
ATOM 2492 N N . LEU A 1 307 ? -2.521 -3.575 -23.574 1.00 49.44 307 LEU A N 1
ATOM 2493 C CA . LEU A 1 307 ? -3.320 -4.672 -24.149 1.00 49.44 307 LEU A CA 1
ATOM 2494 C C . LEU A 1 307 ? -2.735 -5.283 -25.432 1.00 49.44 307 LEU A C 1
ATOM 2496 O O . LEU A 1 307 ? -3.111 -6.388 -25.804 1.00 49.44 307 LEU A O 1
ATOM 2500 N N . SER A 1 308 ? -1.818 -4.606 -26.114 1.00 42.69 308 SER A N 1
ATOM 2501 C CA . SER A 1 308 ? -1.454 -4.953 -27.488 1.00 42.69 308 SER A CA 1
ATOM 2502 C C . SER A 1 308 ? -0.126 -5.699 -27.624 1.00 42.69 308 SER A C 1
ATOM 2504 O O . SER A 1 308 ? 0.654 -5.315 -28.479 1.00 42.69 308 SER A O 1
ATOM 2506 N N . ILE A 1 309 ? 0.146 -6.736 -26.812 1.00 40.25 309 ILE A N 1
ATOM 2507 C CA . ILE A 1 309 ? 1.125 -7.809 -27.134 1.00 40.25 309 ILE A CA 1
ATOM 2508 C C . ILE A 1 309 ? 0.694 -9.134 -26.457 1.00 40.25 309 ILE A C 1
ATOM 2510 O O . ILE A 1 309 ? 1.407 -9.687 -25.623 1.00 40.25 309 ILE A O 1
ATOM 2514 N N . LEU A 1 310 ? -0.532 -9.582 -26.744 1.00 32.97 310 LEU A N 1
ATOM 2515 C CA . LEU A 1 310 ? -1.017 -10.958 -26.519 1.00 32.97 310 LEU A CA 1
ATOM 2516 C C . LEU A 1 310 ? -1.632 -11.512 -27.823 1.00 32.97 310 LEU A C 1
ATOM 2518 O O . LEU A 1 310 ? -2.662 -12.181 -27.806 1.00 32.97 310 LEU A O 1
ATOM 2522 N N . LYS A 1 311 ? -1.031 -11.171 -28.966 1.00 30.81 311 LYS A N 1
ATOM 2523 C CA . LYS A 1 311 ? -1.243 -11.876 -30.230 1.00 30.81 311 LYS A CA 1
ATOM 2524 C C . LYS A 1 311 ? 0.076 -12.486 -30.651 1.00 30.81 311 LYS A C 1
ATOM 2526 O O . LYS A 1 311 ? 1.085 -11.761 -30.501 1.00 30.81 311 LYS A O 1
#

Solvent-accessible surface area (backbone atoms only — not comparable to full-atom values): 17294 Å² total; per-residue (Å²): 128,85,79,77,71,76,79,77,70,73,86,66,84,62,65,66,43,64,42,32,64,74,58,64,86,88,55,66,82,42,52,26,58,55,53,49,75,94,41,58,66,61,24,52,53,41,44,53,57,33,44,50,57,37,26,60,76,65,67,30,44,78,75,40,75,58,42,40,39,74,40,89,87,22,32,39,73,37,52,28,30,34,37,41,89,90,42,52,36,44,32,38,71,46,65,55,48,50,59,63,53,22,2,16,50,54,43,46,34,53,45,34,40,72,75,66,70,35,46,59,34,48,34,15,65,43,76,63,49,88,84,37,62,76,39,84,57,52,42,78,57,64,63,82,60,41,39,72,51,89,72,69,79,93,74,58,52,24,62,41,62,52,42,98,88,40,67,42,64,83,89,31,70,54,47,54,23,47,50,45,25,39,64,30,31,56,47,41,49,28,44,56,45,11,52,45,30,43,52,55,67,75,49,81,91,55,65,60,33,77,60,40,82,68,71,48,76,44,37,29,35,35,53,70,77,42,66,31,34,43,35,37,15,43,57,66,31,81,43,64,24,37,49,68,89,52,76,62,64,61,56,43,26,47,35,47,40,50,16,52,42,31,41,51,50,42,54,50,38,65,73,71,65,54,88,64,60,84,75,94,63,85,38,28,42,57,48,48,51,52,52,57,53,52,52,61,72,63,73,52,80,67,63,55,44,72,68,89,82,83,123